Protein AF-A0A117LUX4-F1 (afdb_monomer)

Foldseek 3Di:
DDDDDDPVRLVVVLLVQLQPADAAKEWQAQADDDDPSRLVSNLVVLVNLHAYEYEYEQPDDYDPVSVVSQVVRPRYDYHYDHPRQWGKMHHPPDIDGDNDDDDPDPPVPPPPPPDDDDDDDDDDDDPVVVVVPVPDAQWWAQQAPLDIDHDDLLPSHDPVVCVVCVVVVDQADFGFAAGRPSHGDTAGSNGRHDPVVCVVPVD

Sequence (203 aa):
MADFLDASGVSAAFIELIKNAEEQISIITPYISLTPHNLKYLQSIDSKKVPIDIIYRSDTTPNPEDLAFLKQLQSAQIYKCDDLHAKCYMNEQFGVITATANQRAYEPKKTTRTISPKLKVPPKKGLLEKALDSVLGEVAYCIRCGETIDYNPEKPYCPKCFASWARFNNPDYKEKVCHKCGTKHTTTKTRPVCNDCYKTYYR

Nearest PDB structures (foldseek):
  8yr6-assembly1_A  TM=7.393E-01  e=5.465E-03  Escherichia coli str. K-12 substr. MG1655
  8yr5-assembly1_B  TM=7.956E-01  e=2.375E-02  Escherichia coli str. K-12 substr. MG1655
  8yr5-assembly1_L  TM=7.776E-01  e=2.532E-02  Escherichia coli str. K-12 substr. MG1655
  2o8r-assembly1_A  TM=6.191E-01  e=1.519E-02  Porphyromonas gingivalis
  3hsi-assembly1_A  TM=6.069E-01  e=7.501E-02  Haemophilus influenzae

Secondary structure (DSSP, 8-state):
------HHHHHHHHHHHHHT-SS-EEEE-SS----HHHHHHHHHHHTTT--EEEEEETT----HHHHHHHHH-TTEEEEEETT---EEEEESS-EEEE-SPP-------------------PPPP-TTHHHHTTTS--EEE-TTT--EEE--TT--S-HHHHHHHTTT--TT--EEE-TTT-SEEEE-SS--S-HHHHHHH--

Solvent-accessible surface area (backbone atoms only — not comparable to full-atom values): 12086 Å² total; per-residue (Å²): 136,91,81,91,64,54,79,70,46,51,52,53,49,50,53,51,43,55,72,70,44,76,71,33,37,42,41,36,27,38,65,72,63,78,38,77,67,54,52,55,47,51,54,60,37,34,75,71,61,31,40,32,42,36,38,28,19,57,93,52,84,58,52,67,67,61,51,53,51,51,68,66,37,89,32,45,45,84,44,72,35,79,92,45,77,61,35,36,39,36,32,83,89,53,72,49,78,51,89,71,78,75,60,71,69,85,66,79,77,74,79,76,81,73,88,74,82,90,83,83,85,87,80,83,91,56,84,66,53,73,61,46,66,77,74,49,77,70,68,13,12,10,20,76,79,44,50,80,41,75,68,39,70,93,56,39,48,46,75,73,56,38,63,60,46,63,77,70,64,59,50,79,48,78,32,48,11,13,20,63,81,44,47,82,32,82,15,23,60,84,43,29,51,38,70,68,60,42,58,73,74,75,105

Mean predicted aligned error: 17.8 Å

pLDDT: mean 78.46, std 18.84, range [29.45, 94.5]

Structure (mmCIF, N/CA/C/O backbone):
data_AF-A0A117LUX4-F1
#
_entry.id   AF-A0A117LUX4-F1
#
loop_
_atom_site.group_PDB
_atom_site.id
_atom_site.type_symbol
_atom_site.label_atom_id
_atom_site.label_alt_id
_atom_site.label_comp_id
_atom_site.label_asym_id
_atom_site.label_entity_id
_atom_site.label_seq_id
_atom_site.pdbx_PDB_ins_code
_atom_site.Cartn_x
_atom_site.Cartn_y
_atom_site.Cartn_z
_atom_site.occupancy
_atom_site.B_iso_or_equiv
_atom_site.auth_seq_id
_atom_site.auth_comp_id
_atom_site.auth_asym_id
_atom_site.auth_atom_id
_atom_site.pdbx_PDB_model_num
ATOM 1 N N . MET A 1 1 ? -19.352 17.457 0.081 1.00 79.06 1 MET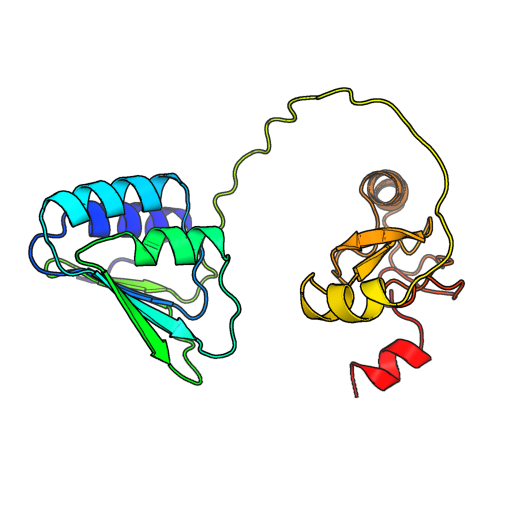 A N 1
ATOM 2 C CA . MET A 1 1 ? -18.711 18.078 -1.101 1.00 79.06 1 MET A CA 1
ATOM 3 C C . MET A 1 1 ? -17.466 17.262 -1.404 1.00 79.06 1 MET A C 1
ATOM 5 O O . MET A 1 1 ? -16.891 16.755 -0.452 1.00 79.06 1 MET A O 1
ATOM 9 N N . ALA A 1 2 ? -17.119 17.030 -2.669 1.00 84.25 2 ALA A N 1
ATOM 10 C CA . ALA A 1 2 ? -15.940 16.235 -3.015 1.00 84.25 2 ALA A CA 1
ATOM 11 C C . ALA A 1 2 ? -14.777 17.169 -3.358 1.00 84.25 2 ALA A C 1
ATOM 13 O O . ALA A 1 2 ? -14.934 18.030 -4.222 1.00 84.25 2 ALA A O 1
ATOM 14 N N . ASP A 1 3 ? -13.638 16.969 -2.698 1.00 88.25 3 ASP A N 1
ATOM 15 C CA . ASP A 1 3 ? -12.415 17.732 -2.934 1.00 88.25 3 ASP A CA 1
ATOM 16 C C . ASP A 1 3 ? -11.405 16.881 -3.707 1.00 88.25 3 ASP A C 1
ATOM 18 O O . ASP A 1 3 ? -11.237 15.686 -3.451 1.00 88.25 3 ASP A O 1
ATOM 22 N N . PHE A 1 4 ? -10.716 17.499 -4.665 1.00 90.19 4 PHE A N 1
ATOM 23 C CA . PHE A 1 4 ? -9.670 16.832 -5.432 1.00 90.19 4 PHE A CA 1
ATOM 24 C C . PHE A 1 4 ? -8.328 17.013 -4.734 1.00 90.19 4 PHE A C 1
ATOM 26 O O . PHE A 1 4 ? -7.861 18.134 -4.538 1.00 90.19 4 PHE A O 1
ATOM 33 N N . LEU A 1 5 ? -7.707 15.894 -4.373 1.00 86.12 5 LEU A N 1
ATOM 34 C CA . LEU A 1 5 ? -6.441 15.869 -3.652 1.00 86.12 5 LEU A CA 1
ATOM 35 C C . LEU A 1 5 ? -5.301 15.449 -4.580 1.00 86.12 5 LEU A C 1
ATOM 37 O O . LEU A 1 5 ? -5.450 14.551 -5.410 1.00 86.12 5 LEU A O 1
ATOM 41 N N . ASP A 1 6 ? -4.137 16.067 -4.397 1.00 85.81 6 ASP A N 1
ATOM 42 C CA . ASP A 1 6 ? -2.890 15.548 -4.949 1.00 85.81 6 ASP A CA 1
ATOM 43 C C . ASP A 1 6 ? -2.371 14.359 -4.117 1.00 85.81 6 ASP A C 1
ATOM 45 O O . ASP A 1 6 ? -2.962 13.952 -3.113 1.00 85.81 6 ASP A O 1
ATOM 49 N N . ALA A 1 7 ? -1.242 13.775 -4.526 1.00 80.19 7 ALA A N 1
ATOM 50 C CA . ALA A 1 7 ? -0.680 12.616 -3.838 1.00 80.19 7 ALA A CA 1
ATOM 51 C C . ALA A 1 7 ? -0.380 12.891 -2.353 1.00 80.19 7 ALA A C 1
ATOM 53 O O . ALA A 1 7 ? -0.638 12.023 -1.520 1.00 80.19 7 ALA A O 1
ATOM 54 N N . SER A 1 8 ? 0.150 14.071 -2.012 1.00 83.06 8 SER A N 1
ATOM 55 C CA . SER A 1 8 ? 0.392 14.489 -0.623 1.00 83.06 8 SER A CA 1
ATOM 56 C C . SER A 1 8 ? -0.911 14.633 0.157 1.00 83.06 8 SER A C 1
ATOM 58 O O . SER A 1 8 ? -1.002 14.139 1.282 1.00 83.06 8 SER A O 1
ATOM 60 N N . GLY A 1 9 ? -1.922 15.244 -0.459 1.00 86.88 9 GLY A N 1
ATOM 61 C CA . GLY A 1 9 ? -3.247 15.446 0.108 1.00 86.88 9 GLY A CA 1
ATOM 62 C C . GLY A 1 9 ? -3.942 14.128 0.428 1.00 86.88 9 GLY A C 1
ATOM 63 O O . GLY A 1 9 ? -4.459 13.981 1.528 1.00 86.88 9 GLY A O 1
ATOM 64 N N . VAL A 1 10 ? -3.870 13.132 -0.464 1.00 86.88 10 VAL A N 1
ATOM 65 C CA . VAL A 1 10 ? -4.428 11.782 -0.226 1.00 86.88 10 VAL A CA 1
ATOM 66 C C . VAL A 1 10 ? -3.868 11.162 1.053 1.00 86.88 10 VAL A C 1
ATOM 68 O O . VAL A 1 10 ? -4.581 10.500 1.799 1.00 86.88 10 VAL A O 1
ATOM 71 N N . SER A 1 11 ? -2.589 11.381 1.325 1.00 84.31 11 SER A N 1
ATOM 72 C CA . SER A 1 11 ? -1.910 10.761 2.457 1.00 84.31 11 SER A CA 1
ATOM 73 C C . SER A 1 11 ? -2.125 11.493 3.768 1.00 84.31 11 SER A C 1
ATOM 75 O O . SER A 1 11 ? -2.331 10.859 4.801 1.00 84.31 11 SER A O 1
ATOM 77 N N . ALA A 1 12 ? -2.176 12.825 3.714 1.00 87.00 12 ALA A N 1
ATOM 78 C CA . ALA A 1 12 ? -2.663 13.624 4.828 1.00 87.00 12 ALA A CA 1
ATOM 79 C C . ALA A 1 12 ? -4.108 13.230 5.174 1.00 87.00 12 ALA A C 1
ATOM 81 O O . ALA A 1 12 ? -4.396 12.928 6.328 1.00 87.00 12 ALA A O 1
ATOM 82 N N . ALA A 1 13 ? -4.984 13.129 4.170 1.00 89.50 13 ALA A N 1
ATOM 83 C CA . ALA A 1 13 ? -6.371 12.720 4.351 1.00 89.50 13 ALA A CA 1
ATOM 84 C C . ALA A 1 13 ? -6.491 11.293 4.904 1.00 89.50 13 ALA A C 1
ATOM 86 O O . ALA A 1 13 ? -7.311 11.058 5.782 1.00 89.50 13 ALA A O 1
ATOM 87 N N . PHE A 1 14 ? -5.651 10.352 4.461 1.00 90.31 14 PHE A N 1
ATOM 88 C CA . PHE A 1 14 ? -5.624 8.996 5.013 1.00 90.31 14 PHE A CA 1
ATOM 89 C C . PHE A 1 14 ? -5.210 8.969 6.491 1.00 90.31 14 PHE A C 1
ATOM 91 O O . PHE A 1 14 ? -5.815 8.259 7.291 1.00 90.31 14 PHE A O 1
ATOM 98 N N . ILE A 1 15 ? -4.208 9.761 6.880 1.00 90.25 15 ILE A N 1
ATOM 99 C CA . ILE A 1 15 ? -3.802 9.883 8.287 1.00 90.25 15 ILE A CA 1
ATOM 100 C C . ILE A 1 15 ? -4.936 10.479 9.127 1.00 90.25 15 ILE A C 1
ATOM 102 O O . ILE A 1 15 ? -5.226 9.971 10.210 1.00 90.25 15 ILE A O 1
ATOM 106 N N . GLU A 1 16 ? -5.572 11.543 8.642 1.00 90.00 16 GLU A N 1
ATOM 107 C CA . GLU A 1 16 ? -6.704 12.169 9.330 1.00 90.00 16 GLU A CA 1
ATOM 108 C C . GLU A 1 16 ? -7.903 11.222 9.436 1.00 90.00 16 GLU A C 1
ATOM 110 O O . GLU A 1 16 ? -8.555 11.176 10.475 1.00 90.00 16 GLU A O 1
ATOM 115 N N . LEU A 1 17 ? -8.141 10.399 8.417 1.00 92.81 17 LEU A N 1
ATOM 116 C CA . LEU A 1 17 ? -9.187 9.380 8.426 1.00 92.81 17 LEU A CA 1
ATOM 117 C C . LEU A 1 17 ? -8.962 8.364 9.545 1.00 92.81 17 LEU A C 1
ATOM 119 O O . LEU A 1 17 ? -9.886 8.060 10.292 1.00 92.81 17 LEU A O 1
ATOM 123 N N . ILE A 1 18 ? -7.725 7.885 9.712 1.00 90.94 18 ILE A N 1
ATOM 124 C CA . ILE A 1 18 ? -7.402 6.961 10.805 1.00 90.94 18 ILE A CA 1
ATOM 125 C C . ILE A 1 18 ? -7.598 7.652 12.157 1.00 90.94 18 ILE A C 1
ATOM 127 O O . ILE A 1 18 ? -8.227 7.087 13.042 1.00 90.94 18 ILE A O 1
ATOM 131 N N . LYS A 1 19 ? -7.071 8.869 12.342 1.00 90.00 19 LYS A N 1
ATOM 132 C CA . LYS A 1 19 ? -7.126 9.566 13.641 1.00 90.00 19 LYS A CA 1
ATOM 133 C C . LYS A 1 19 ? -8.549 9.850 14.121 1.00 90.00 19 LYS A C 1
ATOM 135 O O . LYS A 1 19 ? -8.797 9.747 15.325 1.00 90.00 19 LYS A O 1
ATOM 140 N N . ASN A 1 20 ? -9.422 10.243 13.197 1.00 90.12 20 ASN A N 1
ATOM 141 C CA . ASN A 1 20 ? -10.778 10.696 13.494 1.00 90.12 20 ASN A CA 1
ATOM 142 C C . ASN A 1 20 ? -11.815 9.568 13.469 1.00 90.12 20 ASN A C 1
ATOM 144 O O . ASN A 1 20 ? -12.984 9.849 13.677 1.00 90.12 20 ASN A O 1
ATOM 148 N N . ALA A 1 21 ? -11.407 8.320 13.217 1.00 92.81 21 ALA A N 1
ATOM 149 C CA . ALA A 1 21 ? -12.324 7.190 13.242 1.00 92.81 21 ALA A CA 1
ATOM 150 C C . ALA A 1 21 ? -12.795 6.872 14.669 1.00 92.81 21 ALA A C 1
ATOM 152 O O . ALA A 1 21 ? -11.978 6.678 15.584 1.00 92.81 21 ALA A O 1
ATOM 153 N N . GLU A 1 22 ? -14.110 6.777 14.829 1.00 91.06 22 GLU A N 1
ATOM 154 C CA . GLU A 1 22 ? -14.782 6.452 16.089 1.00 91.06 22 GLU A CA 1
ATOM 155 C C . GLU A 1 22 ? -15.629 5.176 15.999 1.00 91.06 22 GLU A C 1
ATOM 157 O O . GLU A 1 22 ? -15.786 4.495 17.013 1.00 91.06 22 GLU A O 1
ATOM 162 N N . GLU A 1 23 ? -16.120 4.811 14.809 1.00 92.12 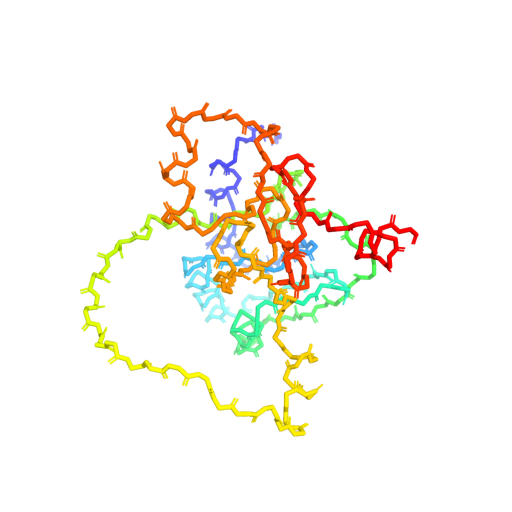23 GLU A N 1
ATOM 163 C CA . GLU A 1 23 ? -17.026 3.664 14.636 1.00 92.12 23 GLU A CA 1
ATOM 164 C C . GLU A 1 23 ? -16.413 2.526 13.826 1.00 92.12 23 GLU A C 1
ATOM 166 O O . GLU A 1 23 ? -16.568 1.367 14.204 1.00 92.12 23 GLU A O 1
ATOM 171 N N . GLN A 1 24 ? -15.721 2.832 12.725 1.00 93.12 24 GLN A N 1
ATOM 172 C CA . GLN A 1 24 ? -15.075 1.822 11.884 1.00 93.12 24 GLN A CA 1
ATOM 173 C C . GLN A 1 24 ? -14.032 2.435 10.950 1.00 93.12 24 GLN A C 1
ATOM 175 O O . GLN A 1 24 ? -14.130 3.591 10.541 1.00 93.12 24 GLN A O 1
ATOM 180 N N . ILE A 1 25 ? -13.060 1.625 10.541 1.00 94.50 25 ILE A N 1
ATOM 181 C CA . ILE A 1 25 ? -12.147 1.941 9.443 1.00 94.50 25 ILE A CA 1
ATOM 182 C C . ILE A 1 25 ? -12.230 0.823 8.411 1.00 94.50 25 ILE A C 1
ATOM 184 O O . ILE A 1 25 ? -11.998 -0.336 8.741 1.00 94.50 25 ILE A O 1
ATOM 188 N N . SER A 1 26 ? -12.454 1.169 7.145 1.00 92.81 26 SER A N 1
ATOM 189 C CA . SER A 1 26 ? -12.298 0.241 6.023 1.00 92.81 26 SER A CA 1
ATOM 190 C C . SER A 1 26 ? -11.155 0.690 5.114 1.00 92.81 26 SER A C 1
ATOM 192 O O . SER A 1 26 ? -11.140 1.806 4.588 1.00 92.81 26 SER A O 1
ATOM 194 N N . ILE A 1 27 ? -10.185 -0.199 4.917 1.00 92.81 27 ILE A N 1
ATOM 195 C CA . ILE A 1 27 ? -8.998 -0.008 4.084 1.00 92.81 27 ILE A CA 1
ATOM 196 C C . ILE A 1 27 ? -9.081 -1.002 2.930 1.00 92.81 27 ILE A C 1
ATOM 198 O O . ILE A 1 27 ? -8.821 -2.191 3.100 1.00 92.81 27 ILE A O 1
ATOM 202 N N . ILE A 1 28 ? -9.413 -0.515 1.740 1.00 92.50 28 ILE A N 1
ATOM 203 C CA . ILE A 1 28 ? -9.548 -1.329 0.532 1.00 92.50 28 ILE A CA 1
ATOM 204 C C . ILE A 1 28 ? -8.413 -0.944 -0.405 1.00 92.50 28 ILE A C 1
ATOM 206 O O . ILE A 1 28 ? -8.375 0.168 -0.933 1.00 92.50 28 ILE A O 1
ATOM 210 N N . THR A 1 29 ? -7.448 -1.838 -0.600 1.00 90.06 29 THR A N 1
ATOM 211 C CA . THR A 1 29 ? -6.313 -1.562 -1.487 1.00 90.06 29 THR A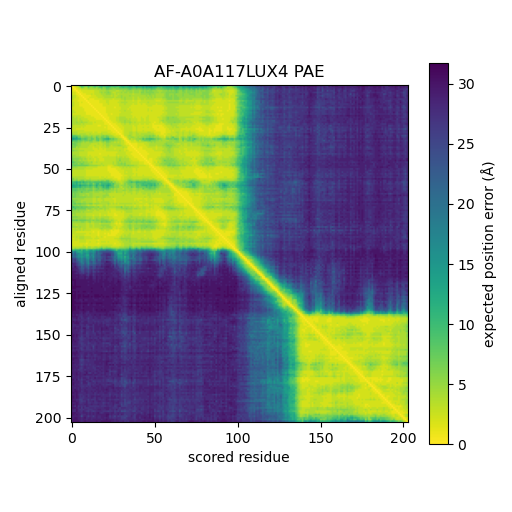 CA 1
ATOM 212 C C . THR A 1 29 ? -5.722 -2.848 -2.053 1.00 90.06 29 THR A C 1
ATOM 214 O O . THR A 1 29 ? -5.513 -3.794 -1.301 1.00 90.06 29 THR A O 1
ATOM 217 N N . PRO A 1 30 ? -5.379 -2.918 -3.355 1.00 87.25 30 PRO A N 1
ATOM 218 C CA . PRO A 1 30 ? -4.751 -4.094 -3.943 1.00 87.25 30 PRO A CA 1
ATOM 219 C C . PRO A 1 30 ? -3.476 -4.519 -3.219 1.00 87.25 30 PRO A C 1
ATOM 221 O O . PRO A 1 30 ? -3.180 -5.705 -3.166 1.00 87.25 30 PRO A O 1
ATOM 224 N N . TYR A 1 31 ? -2.728 -3.565 -2.661 1.00 84.31 31 TYR A N 1
ATOM 225 C CA . TYR A 1 31 ? -1.447 -3.816 -2.013 1.00 84.31 31 TYR A CA 1
ATOM 226 C C . TYR A 1 31 ? -1.475 -3.265 -0.595 1.00 84.31 31 TYR A C 1
ATOM 228 O O . TYR A 1 31 ? -1.903 -2.137 -0.379 1.00 84.31 31 TYR A O 1
ATOM 236 N N . ILE A 1 32 ? -0.938 -3.995 0.374 1.00 78.75 32 ILE A N 1
ATOM 237 C CA . ILE A 1 32 ? -0.717 -3.452 1.716 1.00 78.75 32 ILE A CA 1
ATOM 238 C C . ILE A 1 32 ? 0.656 -2.767 1.706 1.00 78.75 32 ILE A C 1
ATOM 240 O O . ILE A 1 32 ? 1.675 -3.419 1.505 1.00 78.75 32 ILE A O 1
ATOM 244 N N . SER A 1 33 ? 0.679 -1.440 1.845 1.00 71.31 33 SER A N 1
ATOM 245 C CA . SER A 1 33 ? 1.910 -0.648 1.995 1.00 71.31 33 SER A CA 1
ATOM 246 C C . SER A 1 33 ? 1.649 0.451 3.014 1.00 71.31 33 SER A C 1
ATOM 248 O O . SER A 1 33 ? 1.142 1.518 2.662 1.00 71.31 33 SER A O 1
ATOM 250 N N . LEU A 1 34 ? 1.960 0.174 4.277 1.00 77.44 34 LEU A N 1
ATOM 251 C CA . LEU A 1 34 ? 1.737 1.098 5.383 1.00 77.44 34 LEU A CA 1
ATOM 252 C C . LEU A 1 34 ? 3.065 1.722 5.810 1.00 77.44 34 LEU A C 1
ATOM 254 O O . LEU A 1 34 ? 4.090 1.057 5.888 1.00 77.44 34 LEU A O 1
ATOM 258 N N . THR A 1 35 ? 3.055 3.029 6.063 1.00 80.00 35 THR A N 1
ATOM 259 C CA . THR A 1 35 ? 4.226 3.722 6.609 1.00 80.00 35 THR A CA 1
ATOM 260 C C . THR A 1 35 ? 4.301 3.493 8.124 1.00 80.00 35 THR A C 1
ATOM 262 O O . THR A 1 35 ? 3.259 3.274 8.749 1.00 80.00 35 THR A O 1
ATOM 265 N N . PRO A 1 36 ? 5.478 3.635 8.764 1.00 80.19 36 PRO A N 1
ATOM 266 C CA . PRO A 1 36 ? 5.590 3.547 10.225 1.00 80.19 36 PRO A CA 1
ATOM 267 C C . PRO A 1 36 ? 4.646 4.503 10.973 1.00 80.19 36 PRO A C 1
ATOM 269 O O . PRO A 1 36 ? 4.158 4.191 12.058 1.00 80.19 36 PRO A O 1
ATOM 272 N N . HIS A 1 37 ? 4.344 5.660 10.373 1.00 80.25 37 HIS A N 1
ATOM 273 C CA . HIS A 1 37 ? 3.369 6.607 10.911 1.00 80.25 37 HIS A CA 1
ATOM 274 C C . HIS A 1 37 ? 1.947 6.036 10.895 1.00 80.25 37 HIS A C 1
ATOM 276 O O . HIS A 1 37 ? 1.254 6.118 11.908 1.00 80.25 37 HIS A O 1
ATOM 282 N N . ASN A 1 38 ? 1.530 5.417 9.786 1.00 84.56 38 ASN A N 1
ATOM 283 C CA . ASN A 1 38 ? 0.208 4.797 9.661 1.00 84.56 38 ASN A CA 1
ATOM 284 C C . ASN A 1 38 ? 0.035 3.680 10.696 1.00 84.56 38 ASN A C 1
ATOM 286 O O . ASN A 1 38 ? -0.989 3.625 11.369 1.00 84.56 38 ASN A O 1
ATOM 290 N N . LEU A 1 39 ? 1.063 2.841 10.866 1.00 85.19 39 LEU A N 1
ATOM 291 C CA . LEU A 1 39 ? 1.070 1.756 11.850 1.00 85.19 39 LEU A CA 1
ATOM 292 C C . LEU A 1 39 ? 0.838 2.293 13.271 1.00 85.19 39 LEU A C 1
ATOM 294 O O . LEU A 1 39 ? -0.041 1.810 13.983 1.00 85.19 39 LEU A O 1
ATOM 298 N N . LYS A 1 40 ? 1.548 3.357 13.663 1.00 87.81 40 LYS A N 1
ATOM 299 C CA . LYS A 1 40 ? 1.374 3.987 14.980 1.00 87.81 40 LYS A CA 1
ATOM 300 C C . LYS A 1 40 ? -0.047 4.523 15.201 1.00 87.81 40 LYS A C 1
ATOM 302 O O . LYS A 1 40 ? -0.580 4.403 16.303 1.00 87.81 40 LYS A O 1
ATOM 307 N N . TYR A 1 41 ? -0.665 5.117 14.179 1.00 89.62 41 TYR A N 1
ATOM 308 C CA . TYR A 1 41 ? -2.046 5.595 14.292 1.00 89.62 41 TYR A CA 1
ATOM 309 C C . TYR A 1 41 ? -3.047 4.440 14.379 1.00 89.62 41 TYR A C 1
ATOM 311 O O . TYR A 1 41 ? -3.936 4.489 15.223 1.00 89.62 41 TYR A O 1
ATOM 319 N N . LEU A 1 42 ? -2.856 3.371 13.602 1.00 88.88 42 LEU A N 1
ATOM 320 C CA . LEU A 1 42 ? -3.693 2.170 13.688 1.0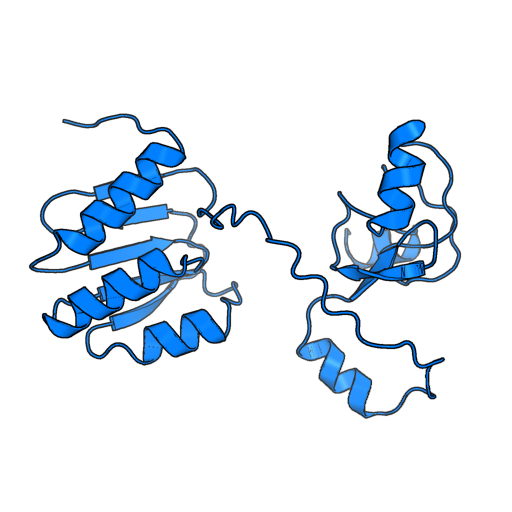0 88.88 42 LEU A CA 1
ATOM 321 C C . LEU A 1 42 ? -3.614 1.514 15.074 1.00 88.88 42 LEU A C 1
ATOM 323 O O . LEU A 1 42 ? -4.645 1.149 15.623 1.00 88.88 42 LEU A O 1
ATOM 327 N N . GLN A 1 43 ? -2.432 1.458 15.698 1.00 89.25 43 GLN A N 1
ATOM 328 C CA . GLN A 1 43 ? -2.276 1.021 17.097 1.00 89.25 43 GLN A CA 1
ATOM 329 C C . GLN A 1 43 ? -3.059 1.887 18.092 1.00 89.25 43 GLN A C 1
ATOM 331 O O . GLN A 1 43 ? -3.666 1.382 19.040 1.00 89.25 43 GLN A O 1
ATOM 336 N N . SER A 1 44 ? -3.045 3.207 17.890 1.00 88.31 44 SER A N 1
ATOM 337 C CA . SER A 1 44 ? -3.803 4.129 18.737 1.00 88.31 44 SER A CA 1
ATOM 338 C C . SER A 1 44 ? -5.311 3.917 18.610 1.00 88.31 44 SER A C 1
ATOM 340 O O . SER A 1 44 ? -6.024 4.128 19.588 1.00 88.31 44 SER A O 1
ATOM 342 N N . ILE A 1 45 ? -5.792 3.540 17.425 1.00 87.25 45 ILE A N 1
ATOM 343 C CA . ILE A 1 45 ? -7.208 3.262 17.166 1.00 87.25 45 ILE A CA 1
ATOM 344 C C . ILE A 1 45 ? -7.610 1.877 17.670 1.00 87.25 45 ILE A C 1
ATOM 346 O O . ILE A 1 45 ? -8.669 1.737 18.276 1.00 87.25 45 ILE A O 1
ATOM 350 N N . ASP A 1 46 ? -6.733 0.885 17.542 1.00 87.81 46 ASP A N 1
ATOM 351 C CA . ASP A 1 46 ? -6.948 -0.447 18.112 1.00 87.81 46 ASP A CA 1
ATOM 352 C C . ASP A 1 46 ? -7.145 -0.388 19.636 1.00 87.81 46 ASP A C 1
ATOM 354 O O . ASP A 1 46 ? -8.019 -1.051 20.188 1.00 87.81 46 ASP A O 1
ATOM 358 N N . SER A 1 47 ? -6.428 0.515 20.318 1.00 87.56 47 SER A N 1
ATOM 359 C CA . SER A 1 47 ? -6.619 0.779 21.755 1.00 87.56 47 SER A CA 1
ATOM 360 C C . SER A 1 47 ? -8.021 1.308 22.097 1.00 87.56 47 SER A C 1
ATOM 362 O O . SER A 1 47 ? -8.500 1.109 23.214 1.00 87.56 47 SER A O 1
ATOM 364 N N . LYS A 1 48 ? -8.691 1.973 21.145 1.00 88.00 48 LYS A N 1
ATOM 365 C CA . LYS A 1 48 ? -10.082 2.439 21.273 1.00 88.00 48 LYS A CA 1
ATOM 366 C C . LYS A 1 48 ? -11.107 1.351 20.920 1.00 88.00 48 LYS A C 1
ATOM 368 O O . LYS A 1 48 ? -12.297 1.595 21.079 1.00 88.00 48 LYS A O 1
ATOM 373 N N . LYS A 1 49 ? -10.660 0.164 20.485 1.00 89.31 49 LYS A N 1
ATOM 374 C CA . LYS A 1 49 ? -11.493 -0.964 20.029 1.00 89.31 49 LYS A CA 1
ATOM 375 C C . LYS A 1 49 ? -12.371 -0.654 18.817 1.00 89.31 49 LYS A C 1
ATOM 377 O O . LYS A 1 49 ? -13.434 -1.250 18.656 1.00 89.31 49 LYS A O 1
ATOM 382 N N . VAL A 1 50 ? -1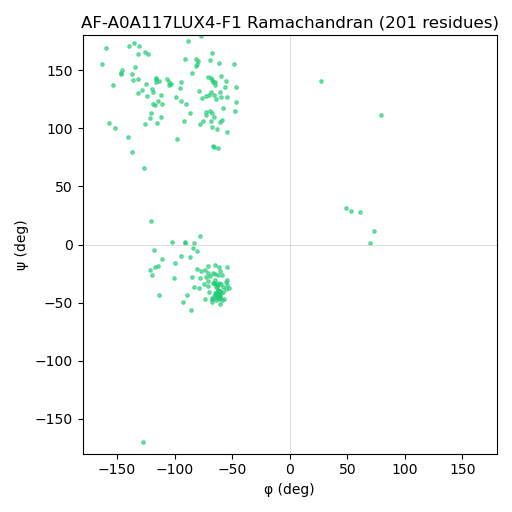1.940 0.284 17.979 1.00 90.62 50 VAL A N 1
ATOM 383 C CA . VAL A 1 50 ? -12.632 0.583 16.723 1.00 90.62 50 VAL A CA 1
ATOM 384 C C . VAL A 1 50 ? -12.303 -0.531 15.720 1.00 90.62 50 VAL A C 1
ATOM 386 O O . VAL A 1 50 ? -11.118 -0.806 15.513 1.00 90.62 50 VAL A O 1
ATOM 389 N N . PRO A 1 51 ? -13.305 -1.184 15.107 1.00 90.38 51 PRO A N 1
ATOM 390 C CA . PRO A 1 51 ? -13.110 -2.176 14.055 1.00 90.38 51 PRO A CA 1
ATOM 391 C C . PRO A 1 51 ? -12.305 -1.642 12.864 1.00 90.38 51 PRO A C 1
ATOM 393 O O . PRO A 1 51 ? -12.556 -0.540 12.372 1.00 90.38 51 PRO A O 1
ATOM 396 N N . ILE A 1 52 ? -11.349 -2.439 12.384 1.00 92.69 52 ILE A N 1
ATOM 397 C CA . ILE A 1 52 ? -10.491 -2.111 11.240 1.00 92.69 52 ILE A CA 1
ATOM 398 C C . ILE A 1 52 ? -10.589 -3.239 10.211 1.00 92.69 52 ILE A C 1
ATOM 400 O O . ILE A 1 52 ? -9.957 -4.282 10.364 1.00 92.69 52 ILE A O 1
ATOM 404 N N . ASP A 1 53 ? -11.320 -3.017 9.128 1.00 92.31 53 ASP A N 1
ATOM 405 C CA . ASP A 1 53 ? -11.437 -3.970 8.029 1.00 92.31 53 ASP A CA 1
ATOM 406 C C . ASP A 1 53 ? -10.419 -3.656 6.935 1.00 92.31 53 ASP A C 1
ATOM 408 O O . ASP A 1 53 ? -10.385 -2.557 6.379 1.00 92.31 53 ASP A O 1
ATOM 412 N N . ILE A 1 54 ? -9.581 -4.632 6.597 1.00 91.62 54 ILE A N 1
ATOM 413 C CA . ILE A 1 54 ? -8.523 -4.487 5.596 1.00 91.62 54 ILE A CA 1
ATOM 414 C C . ILE A 1 54 ? -8.760 -5.494 4.484 1.00 91.62 54 ILE A C 1
ATOM 416 O O . ILE A 1 54 ? -8.620 -6.696 4.691 1.00 91.62 54 ILE A O 1
ATOM 420 N N . ILE A 1 55 ? -9.074 -5.005 3.288 1.00 91.94 55 ILE A N 1
ATOM 421 C CA . ILE A 1 55 ? -9.346 -5.823 2.107 1.00 91.94 55 ILE A CA 1
ATOM 422 C C . ILE A 1 55 ? -8.202 -5.624 1.111 1.00 91.94 55 ILE A C 1
ATOM 424 O O . ILE A 1 55 ? -7.943 -4.499 0.674 1.00 91.94 55 ILE A O 1
ATOM 428 N N . TYR A 1 56 ? -7.523 -6.716 0.748 1.00 90.31 56 TYR A N 1
ATOM 429 C CA . TYR A 1 56 ? -6.412 -6.696 -0.208 1.00 90.31 56 TYR A CA 1
ATOM 430 C C . TYR A 1 56 ? -6.516 -7.766 -1.290 1.00 90.31 56 TYR A C 1
ATOM 432 O O . TYR A 1 56 ? -7.282 -8.725 -1.172 1.00 90.31 56 TYR A O 1
ATOM 440 N N . ARG A 1 57 ? -5.739 -7.588 -2.366 1.00 87.19 57 ARG A N 1
ATOM 441 C CA . ARG A 1 57 ? -5.773 -8.481 -3.526 1.00 87.19 57 ARG A CA 1
ATOM 442 C C . ARG A 1 57 ? -5.110 -9.819 -3.197 1.00 87.19 57 ARG A C 1
ATOM 444 O O . ARG A 1 57 ? -3.980 -9.855 -2.707 1.00 87.19 57 ARG A O 1
ATOM 451 N N . SER A 1 58 ? -5.811 -10.913 -3.465 1.00 82.06 58 SER A N 1
ATOM 452 C CA . SER A 1 58 ? -5.433 -12.276 -3.066 1.00 82.06 58 SER A CA 1
ATOM 453 C C . SER A 1 58 ? -4.103 -12.777 -3.642 1.00 82.06 58 SER A C 1
ATOM 455 O O . SER A 1 58 ? -3.387 -13.514 -2.963 1.00 82.06 58 SER A O 1
ATOM 457 N N . ASP A 1 59 ? -3.762 -12.360 -4.860 1.00 80.06 59 ASP A N 1
ATOM 458 C CA . ASP A 1 59 ? -2.546 -12.742 -5.590 1.00 80.06 59 ASP A CA 1
ATOM 459 C C . ASP A 1 59 ? -1.308 -11.902 -5.207 1.00 80.06 59 ASP A C 1
ATOM 461 O O . ASP A 1 59 ? -0.229 -12.067 -5.781 1.00 80.06 59 ASP A O 1
ATOM 465 N N . THR A 1 60 ? -1.456 -10.972 -4.259 1.00 77.44 60 THR A N 1
ATOM 466 C CA . THR A 1 60 ? -0.351 -10.147 -3.777 1.00 77.44 60 THR A CA 1
ATOM 467 C C . THR A 1 60 ? 0.268 -10.759 -2.534 1.00 77.44 60 THR A C 1
ATOM 469 O O . THR A 1 60 ? -0.425 -11.253 -1.644 1.00 77.44 60 THR A O 1
ATOM 472 N N . THR A 1 61 ? 1.597 -10.691 -2.463 1.00 78.12 61 THR A N 1
ATOM 473 C CA . THR A 1 61 ? 2.361 -11.057 -1.270 1.00 78.12 61 THR A CA 1
ATOM 474 C C . THR A 1 61 ? 2.683 -9.779 -0.496 1.00 78.12 61 THR A C 1
ATOM 476 O O . THR A 1 61 ? 3.686 -9.123 -0.795 1.00 78.12 61 THR A O 1
ATOM 479 N N . PRO A 1 62 ? 1.830 -9.352 0.452 1.00 77.56 62 PRO A N 1
ATOM 480 C CA . PRO A 1 62 ? 2.148 -8.227 1.324 1.00 77.56 62 PRO A CA 1
ATOM 481 C C . PRO A 1 62 ? 3.392 -8.524 2.169 1.00 77.56 62 PRO A C 1
ATOM 483 O O . PRO A 1 62 ? 3.740 -9.683 2.411 1.00 77.56 62 PRO A O 1
ATOM 486 N N . ASN A 1 63 ? 4.061 -7.463 2.623 1.00 81.19 63 ASN A N 1
ATOM 487 C CA . ASN A 1 63 ? 5.235 -7.577 3.482 1.00 81.19 63 ASN A CA 1
ATOM 488 C C . ASN A 1 63 ? 4.893 -8.422 4.731 1.00 81.19 63 ASN A C 1
ATOM 490 O O . ASN A 1 63 ? 3.912 -8.106 5.415 1.00 81.19 63 ASN A O 1
ATOM 494 N N . PRO A 1 64 ? 5.669 -9.478 5.047 1.00 80.12 64 PRO A N 1
ATOM 495 C CA . PRO A 1 64 ? 5.439 -10.300 6.231 1.00 80.12 64 PRO A CA 1
ATOM 496 C C . PRO A 1 64 ? 5.385 -9.499 7.534 1.00 80.12 64 PRO A C 1
ATOM 498 O O . PRO A 1 64 ? 4.599 -9.845 8.413 1.00 80.12 64 PRO A O 1
ATOM 501 N N . GLU A 1 65 ? 6.176 -8.429 7.651 1.00 82.50 65 GLU A N 1
ATOM 502 C CA . GLU A 1 65 ? 6.189 -7.561 8.835 1.00 82.50 65 GLU A CA 1
ATOM 503 C C . GLU A 1 65 ? 4.873 -6.788 8.984 1.00 82.50 65 GLU A C 1
ATOM 505 O O . GLU A 1 65 ? 4.268 -6.803 10.055 1.00 82.50 65 GLU A O 1
ATOM 510 N N . ASP A 1 66 ? 4.381 -6.193 7.893 1.00 82.44 66 ASP A N 1
ATOM 511 C CA . ASP A 1 66 ? 3.113 -5.456 7.883 1.00 82.44 66 ASP A CA 1
ATOM 512 C C . ASP A 1 66 ? 1.936 -6.396 8.169 1.00 82.44 66 ASP A C 1
ATOM 514 O O . ASP A 1 66 ? 1.052 -6.074 8.959 1.00 82.44 66 ASP A O 1
ATOM 518 N N . LEU A 1 67 ? 1.934 -7.596 7.579 1.00 82.69 67 LEU A N 1
ATOM 519 C CA . LEU A 1 67 ? 0.919 -8.605 7.886 1.00 82.69 67 LEU A CA 1
ATOM 520 C C . LEU A 1 67 ? 0.972 -9.063 9.341 1.00 82.69 67 LEU A C 1
ATOM 522 O O . LEU A 1 67 ? -0.080 -9.242 9.953 1.00 82.69 67 LEU A O 1
ATOM 526 N N . ALA A 1 68 ? 2.168 -9.317 9.875 1.00 85.75 68 ALA A N 1
ATOM 527 C CA . ALA A 1 68 ? 2.330 -9.738 11.260 1.00 85.75 68 ALA A CA 1
ATOM 528 C C . ALA A 1 68 ? 1.802 -8.658 12.207 1.00 85.75 68 ALA A C 1
ATOM 530 O O . ALA A 1 68 ? 1.059 -8.978 13.130 1.00 85.75 68 ALA A O 1
ATOM 531 N N . PHE A 1 69 ? 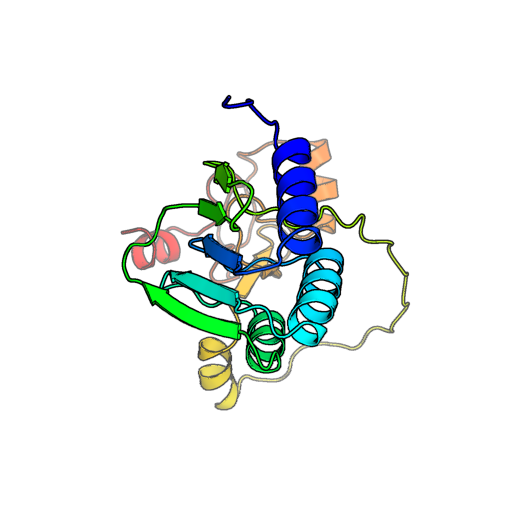2.110 -7.394 11.925 1.00 87.44 69 PHE A N 1
ATOM 532 C CA . PHE A 1 69 ? 1.595 -6.253 12.667 1.00 87.44 69 PHE A CA 1
ATOM 533 C C . PHE A 1 69 ? 0.068 -6.160 12.604 1.00 87.44 69 PHE A C 1
ATOM 535 O O . PHE A 1 69 ? -0.589 -6.063 13.635 1.00 87.44 69 PHE A O 1
ATOM 542 N N . LEU A 1 70 ? -0.520 -6.218 11.407 1.00 86.06 70 LEU A N 1
ATOM 543 C CA . LEU A 1 70 ? -1.970 -6.090 11.249 1.00 86.06 70 LEU A CA 1
ATOM 544 C C . LEU A 1 70 ? -2.721 -7.233 11.940 1.00 86.06 70 LEU A C 1
ATOM 546 O O . LEU A 1 70 ? -3.786 -7.010 12.500 1.00 86.06 70 LEU A O 1
ATOM 550 N N . LYS A 1 71 ? -2.141 -8.438 11.959 1.00 86.56 71 LYS A N 1
ATOM 551 C CA . LYS A 1 71 ? -2.677 -9.588 12.704 1.00 86.56 71 LYS A CA 1
ATOM 552 C C . LYS A 1 71 ? -2.540 -9.462 14.225 1.00 86.56 71 LYS A C 1
ATOM 554 O O . LYS A 1 71 ? -3.197 -10.216 14.934 1.00 86.56 71 LYS A O 1
ATOM 559 N N . GLN A 1 72 ? -1.664 -8.591 14.728 1.00 89.44 72 GLN A N 1
ATOM 560 C CA . GLN A 1 72 ? -1.517 -8.344 16.168 1.00 89.44 72 GLN A CA 1
ATOM 561 C C . GLN A 1 72 ? -2.584 -7.390 16.714 1.00 89.44 72 GLN A C 1
ATOM 563 O O . GLN A 1 72 ? -2.821 -7.397 17.921 1.00 89.44 72 GLN A O 1
ATOM 568 N N . LEU A 1 73 ? -3.207 -6.578 15.857 1.00 87.06 73 LEU A N 1
ATOM 569 C CA . LEU A 1 73 ? -4.276 -5.667 16.257 1.00 87.06 73 LEU A CA 1
ATOM 570 C C . LEU A 1 73 ? -5.517 -6.476 16.653 1.00 87.06 73 LEU A C 1
ATOM 572 O O . LEU A 1 73 ? -5.944 -7.369 15.922 1.00 87.06 73 LEU A O 1
ATOM 576 N N . GLN A 1 74 ? -6.098 -6.165 17.810 1.00 87.00 74 GLN A N 1
ATOM 577 C CA . GLN A 1 74 ? -7.235 -6.919 18.355 1.00 87.00 74 GLN A CA 1
ATOM 578 C C . GLN A 1 74 ? -8.537 -6.655 17.592 1.00 87.00 74 GLN A C 1
ATOM 580 O O . GLN A 1 74 ? -9.416 -7.514 17.541 1.00 87.00 74 GLN A O 1
ATOM 585 N N . SER A 1 75 ? -8.646 -5.468 17.006 1.00 87.62 75 SER A N 1
ATOM 586 C CA . SER A 1 75 ? -9.843 -4.957 16.338 1.00 87.62 75 SER A CA 1
ATOM 587 C C . SER A 1 75 ? -9.734 -5.040 14.815 1.00 87.62 75 SER A C 1
ATOM 589 O O . SER A 1 75 ? -10.643 -4.592 14.120 1.00 87.62 75 SER A O 1
ATOM 591 N N . ALA A 1 76 ? -8.636 -5.592 14.281 1.00 90.75 76 ALA A N 1
ATOM 592 C CA . ALA A 1 76 ? -8.412 -5.675 12.844 1.00 90.75 76 ALA A CA 1
ATOM 593 C C . ALA A 1 76 ? -8.852 -7.014 12.250 1.00 90.75 76 ALA A C 1
ATOM 595 O O . ALA A 1 76 ? -8.504 -8.089 12.743 1.00 90.75 76 ALA A O 1
ATOM 596 N N . GLN A 1 77 ? -9.557 -6.942 11.126 1.00 88.00 77 GLN A N 1
ATOM 597 C CA . GLN A 1 77 ? -9.940 -8.086 10.313 1.00 88.00 77 GLN A CA 1
ATOM 598 C C . GLN A 1 77 ? -9.354 -7.935 8.915 1.00 88.00 77 GLN A C 1
ATOM 600 O O . GLN A 1 77 ? -9.385 -6.872 8.299 1.00 88.00 77 GLN A O 1
ATOM 605 N N . ILE A 1 78 ? -8.762 -9.019 8.423 1.00 90.06 78 ILE A N 1
ATOM 606 C CA . ILE A 1 78 ? -8.003 -9.021 7.179 1.00 90.06 78 ILE A CA 1
ATOM 607 C C . ILE A 1 78 ? -8.690 -9.955 6.187 1.00 90.06 78 ILE A C 1
ATOM 609 O O . ILE A 1 78 ? -8.777 -11.163 6.410 1.00 90.06 78 ILE A O 1
ATOM 613 N N . TYR A 1 79 ? -9.101 -9.396 5.058 1.00 90.50 79 TYR A N 1
ATOM 614 C CA . TYR A 1 79 ? -9.831 -10.062 3.992 1.00 90.50 79 TYR A CA 1
ATOM 615 C C . TYR A 1 79 ? -9.014 -10.089 2.707 1.00 90.50 79 TYR A C 1
ATOM 617 O O . TYR A 1 79 ? -8.340 -9.124 2.345 1.00 90.50 79 TYR A O 1
ATOM 625 N N . LYS A 1 80 ? -9.118 -11.202 1.985 1.00 89.69 80 LYS A N 1
ATOM 626 C CA . LYS A 1 80 ? -8.583 -11.343 0.632 1.00 89.69 80 LYS A CA 1
ATOM 627 C C . LYS A 1 80 ? -9.721 -11.237 -0.372 1.00 89.69 80 LYS A C 1
ATOM 629 O O . LYS A 1 80 ? -10.775 -11.828 -0.158 1.00 89.69 80 LYS A O 1
ATOM 634 N N . CYS A 1 81 ? -9.486 -10.525 -1.464 1.00 86.50 81 CYS A N 1
ATOM 635 C CA . CYS A 1 81 ? -10.422 -10.383 -2.570 1.00 86.50 81 CYS A CA 1
ATOM 636 C C . CYS A 1 81 ? -9.687 -10.637 -3.891 1.00 86.50 81 CYS A C 1
ATOM 638 O O . CYS A 1 81 ? -8.604 -10.089 -4.118 1.00 86.50 81 CYS A O 1
ATOM 640 N N . ASP A 1 82 ? -10.255 -11.490 -4.738 1.00 88.50 82 ASP A N 1
ATOM 641 C CA . ASP A 1 82 ? -9.749 -11.723 -6.090 1.00 88.50 82 ASP A CA 1
ATOM 642 C C . ASP A 1 82 ? -10.033 -10.497 -6.968 1.00 88.50 82 ASP A C 1
ATOM 644 O O . ASP A 1 82 ? -11.043 -9.818 -6.789 1.00 88.50 82 ASP A O 1
ATOM 648 N N . ASP A 1 83 ? -9.115 -10.176 -7.884 1.00 85.88 83 ASP A N 1
ATOM 649 C CA . ASP A 1 83 ? -9.247 -9.060 -8.834 1.00 85.88 83 ASP A CA 1
ATOM 650 C C . ASP A 1 83 ? -9.552 -7.685 -8.200 1.00 85.88 83 ASP A C 1
ATOM 652 O O . ASP A 1 83 ? -10.133 -6.789 -8.818 1.00 85.88 83 ASP A O 1
ATOM 656 N N . LEU A 1 84 ? -9.110 -7.461 -6.958 1.00 85.50 84 LEU A N 1
ATOM 657 C CA . LEU A 1 84 ? -9.229 -6.152 -6.324 1.00 85.50 84 LEU A CA 1
ATOM 658 C C . LEU A 1 84 ? -8.294 -5.135 -6.994 1.00 85.50 84 LEU A C 1
ATOM 660 O O . LEU A 1 84 ? -7.077 -5.228 -6.872 1.00 85.50 84 LEU A O 1
ATOM 664 N N . HIS A 1 85 ? -8.856 -4.111 -7.635 1.00 86.06 85 HIS A N 1
ATOM 665 C CA . HIS A 1 85 ? -8.095 -2.993 -8.220 1.00 86.06 85 HIS A CA 1
ATOM 666 C C . HIS A 1 85 ? -8.354 -1.639 -7.541 1.00 86.06 85 HIS A C 1
ATOM 668 O O . HIS A 1 85 ? -7.543 -0.709 -7.672 1.00 86.06 85 HIS A O 1
ATOM 674 N N . ALA A 1 86 ? -9.465 -1.532 -6.809 1.00 86.12 86 ALA A N 1
ATOM 675 C CA . ALA A 1 86 ? -9.895 -0.312 -6.142 1.00 86.12 86 ALA A CA 1
ATOM 676 C C . ALA A 1 86 ? -8.950 0.072 -4.997 1.00 86.12 86 ALA A C 1
ATOM 678 O O . ALA A 1 86 ? -8.457 -0.786 -4.266 1.00 86.12 86 ALA A O 1
ATOM 679 N N . LYS A 1 87 ? -8.711 1.378 -4.845 1.00 87.12 87 LYS A N 1
ATOM 680 C CA . LYS A 1 87 ? -8.042 1.957 -3.677 1.00 87.12 87 LYS A CA 1
ATOM 681 C C . LYS A 1 87 ? -8.983 2.966 -3.051 1.00 87.12 87 LYS A C 1
ATOM 683 O O . LYS A 1 87 ? -9.223 4.035 -3.618 1.00 87.12 87 LYS A O 1
ATOM 688 N N . CYS A 1 88 ? -9.516 2.614 -1.899 1.00 90.69 88 CYS A N 1
ATOM 689 C CA . CYS A 1 88 ? -10.315 3.520 -1.107 1.00 90.69 88 CYS A CA 1
ATOM 690 C C . CYS A 1 88 ? -10.117 3.259 0.381 1.00 90.69 88 CYS A C 1
ATOM 692 O O . CYS A 1 88 ? -9.867 2.141 0.828 1.00 90.69 88 CYS A O 1
ATOM 694 N N . TYR A 1 89 ? -10.211 4.337 1.137 1.00 92.50 89 TYR A N 1
ATOM 695 C CA . TYR A 1 89 ? -10.106 4.348 2.584 1.00 92.50 89 TYR A CA 1
ATOM 696 C C . TYR A 1 89 ? -11.326 5.093 3.097 1.00 92.50 89 TYR A C 1
ATOM 698 O O . TYR A 1 89 ? -11.650 6.147 2.553 1.00 92.50 89 TYR A O 1
ATOM 706 N N . MET A 1 90 ? -12.021 4.567 4.095 1.00 93.62 90 MET A N 1
ATOM 707 C CA . MET A 1 90 ? -13.231 5.202 4.624 1.00 93.62 90 MET A CA 1
ATOM 708 C C . MET A 1 90 ? -13.373 4.962 6.120 1.00 93.62 90 MET A C 1
ATOM 710 O O . MET A 1 90 ? -12.965 3.917 6.625 1.00 93.62 90 MET A O 1
ATOM 714 N N . ASN A 1 91 ? -13.942 5.947 6.799 1.00 93.69 91 ASN A N 1
ATOM 715 C CA . ASN A 1 91 ? -14.510 5.825 8.135 1.00 93.69 91 ASN A CA 1
ATOM 716 C C . ASN A 1 91 ? -15.955 6.364 8.105 1.00 93.69 91 ASN A C 1
ATOM 718 O O . ASN A 1 91 ? -16.500 6.630 7.029 1.00 93.69 91 ASN A O 1
ATOM 722 N N . GLU A 1 92 ? -16.582 6.530 9.266 1.00 93.56 92 GLU A N 1
ATOM 723 C CA . GLU A 1 92 ? -17.944 7.066 9.380 1.00 93.56 92 GLU A CA 1
ATOM 724 C C . GLU A 1 92 ? -18.085 8.543 8.967 1.00 93.56 92 GLU A C 1
ATOM 726 O O . GLU A 1 92 ? -19.168 8.973 8.570 1.00 93.56 92 GLU A O 1
ATOM 731 N N . GLN A 1 93 ? -17.005 9.326 9.034 1.00 90.50 93 GLN A N 1
ATOM 732 C CA . GLN A 1 93 ? -17.037 10.765 8.766 1.00 90.50 93 GLN A CA 1
ATOM 733 C C . GLN A 1 93 ? -16.793 11.095 7.290 1.00 90.50 93 GLN A C 1
ATOM 735 O O . GLN A 1 93 ? -17.463 11.966 6.727 1.00 90.50 93 GLN A O 1
ATOM 740 N N . PHE A 1 94 ? -15.814 10.445 6.658 1.00 91.94 94 PHE A N 1
ATOM 741 C CA . PHE A 1 94 ? -15.453 10.694 5.265 1.00 91.94 94 PHE A CA 1
ATOM 742 C C . PHE A 1 94 ? -14.673 9.533 4.631 1.00 91.94 94 PHE A C 1
ATOM 744 O O . PHE A 1 94 ? -14.207 8.601 5.286 1.00 91.94 94 PHE A O 1
ATOM 751 N N . GLY A 1 95 ? -14.512 9.605 3.308 1.00 92.38 95 GLY A N 1
ATOM 752 C CA . GLY A 1 95 ? -13.754 8.632 2.532 1.00 92.38 95 GLY A CA 1
ATOM 753 C C . GLY A 1 95 ? -12.807 9.281 1.532 1.00 92.38 95 GLY A C 1
ATOM 754 O O . GLY A 1 95 ? -13.040 10.384 1.038 1.00 92.38 95 GLY A O 1
ATOM 755 N N . VAL A 1 96 ? -11.737 8.561 1.217 1.00 91.56 96 VAL A N 1
ATOM 756 C CA . VAL A 1 96 ? -10.724 8.912 0.225 1.00 91.56 96 VAL A CA 1
ATOM 757 C C . VAL A 1 96 ? -10.727 7.831 -0.846 1.00 91.56 96 VAL A C 1
ATOM 759 O O . VAL A 1 96 ? -10.477 6.663 -0.556 1.00 91.56 96 VAL A O 1
ATOM 762 N N . ILE A 1 97 ? -10.984 8.216 -2.094 1.00 90.81 97 ILE A N 1
ATOM 763 C CA . ILE A 1 97 ? -10.912 7.332 -3.263 1.00 90.81 97 ILE A CA 1
ATOM 764 C C . ILE A 1 97 ? -9.729 7.792 -4.104 1.00 90.81 97 ILE A C 1
ATOM 766 O O . ILE A 1 97 ? -9.612 8.977 -4.412 1.00 90.81 97 ILE A O 1
ATOM 770 N N . THR A 1 98 ? -8.841 6.871 -4.473 1.00 83.31 98 THR A N 1
ATOM 771 C CA . THR A 1 98 ? -7.633 7.221 -5.226 1.00 83.31 98 THR A CA 1
ATOM 772 C C . THR A 1 98 ? -7.338 6.241 -6.357 1.00 83.31 98 THR A C 1
ATOM 774 O O . THR A 1 98 ? -7.591 5.044 -6.264 1.00 83.31 98 THR A O 1
ATOM 777 N N . ALA A 1 99 ? -6.778 6.758 -7.452 1.00 73.88 99 ALA A N 1
ATOM 778 C CA . ALA A 1 99 ? -6.260 5.960 -8.562 1.00 73.88 99 ALA A CA 1
ATOM 779 C C . ALA A 1 99 ? -4.727 5.795 -8.507 1.00 73.88 99 ALA A C 1
ATOM 781 O O . ALA A 1 99 ? -4.177 4.922 -9.182 1.00 73.88 99 ALA A O 1
ATOM 782 N N . THR A 1 100 ? -4.024 6.608 -7.710 1.00 60.84 100 THR A N 1
ATOM 783 C CA . THR A 1 100 ? -2.556 6.611 -7.620 1.00 60.84 100 THR A CA 1
ATOM 784 C C . THR A 1 100 ? -2.022 5.487 -6.725 1.00 60.84 100 THR A C 1
ATOM 786 O O . THR A 1 100 ? -2.723 4.940 -5.875 1.00 60.84 100 THR A O 1
ATOM 789 N N . ALA A 1 101 ? -0.772 5.077 -6.965 1.00 54.84 101 ALA A N 1
ATOM 790 C CA . ALA A 1 101 ? -0.107 4.025 -6.197 1.00 54.84 101 ALA A CA 1
ATOM 791 C C . ALA A 1 101 ? -0.021 4.388 -4.703 1.00 54.84 101 ALA A C 1
ATOM 793 O O . ALA A 1 101 ? 0.178 5.554 -4.365 1.00 54.84 101 ALA A O 1
ATOM 794 N N . ASN A 1 102 ? -0.131 3.380 -3.824 1.00 52.88 102 ASN A N 1
ATOM 795 C CA . ASN A 1 102 ? 0.090 3.534 -2.386 1.00 52.88 102 ASN A CA 1
ATOM 796 C C . ASN A 1 102 ? 1.370 4.328 -2.133 1.00 52.88 102 ASN A C 1
ATOM 798 O O . ASN A 1 102 ? 2.417 4.038 -2.723 1.00 52.88 102 ASN A O 1
ATOM 802 N N . GLN A 1 103 ? 1.307 5.283 -1.211 1.00 42.69 103 GLN A N 1
ATOM 803 C CA . GLN A 1 103 ? 2.510 5.924 -0.724 1.00 42.69 103 GLN A CA 1
ATOM 804 C C . GLN A 1 103 ? 3.396 4.887 -0.029 1.00 42.69 103 GLN A C 1
ATOM 806 O O . GLN A 1 103 ? 3.237 4.590 1.153 1.00 42.69 103 GLN A O 1
ATOM 811 N N . ARG A 1 104 ? 4.409 4.382 -0.737 1.00 37.69 104 ARG A N 1
ATOM 812 C CA . ARG A 1 104 ? 5.698 4.203 -0.074 1.00 37.69 104 ARG A CA 1
ATOM 813 C C . ARG A 1 104 ? 6.067 5.593 0.415 1.00 37.69 104 ARG A C 1
ATOM 815 O O . ARG A 1 104 ? 6.203 6.497 -0.411 1.00 37.69 104 ARG A O 1
ATOM 822 N N . ALA A 1 105 ? 6.181 5.773 1.730 1.00 33.44 105 ALA A N 1
ATOM 823 C CA . ALA A 1 105 ? 6.856 6.947 2.251 1.00 33.44 105 ALA A CA 1
ATOM 824 C C . ALA A 1 105 ? 8.157 7.082 1.460 1.00 33.44 105 ALA A C 1
ATOM 826 O O . ALA A 1 105 ? 8.963 6.148 1.400 1.00 33.44 105 ALA A O 1
ATOM 827 N N . TYR A 1 106 ? 8.348 8.223 0.808 1.00 39.31 106 TYR A N 1
ATOM 828 C CA . TYR A 1 106 ? 9.693 8.642 0.486 1.00 39.31 106 TYR A CA 1
ATOM 829 C C . TYR A 1 106 ? 10.363 8.921 1.832 1.00 39.31 106 TYR A C 1
ATOM 831 O O . TYR A 1 106 ? 10.349 10.036 2.342 1.00 39.31 106 TYR A O 1
ATOM 839 N N . GLU A 1 107 ? 10.881 7.870 2.460 1.00 31.25 107 GLU A N 1
ATOM 840 C CA . GLU A 1 107 ? 11.872 8.017 3.503 1.00 31.25 107 GLU A CA 1
ATOM 841 C C . GLU A 1 107 ? 13.157 8.424 2.781 1.00 31.25 107 GLU A C 1
ATOM 843 O O . GLU A 1 107 ? 13.687 7.629 1.990 1.00 31.25 107 GLU A O 1
ATOM 848 N N . PRO A 1 108 ? 13.693 9.642 2.991 1.00 33.78 108 PRO A N 1
ATOM 849 C CA . PRO A 1 108 ? 15.071 9.880 2.620 1.00 33.78 108 PRO A CA 1
ATOM 850 C C . PRO A 1 108 ? 15.879 8.872 3.430 1.00 33.78 108 PRO A C 1
ATOM 852 O O . PRO A 1 108 ? 15.992 9.006 4.649 1.00 33.78 108 PRO A O 1
ATOM 855 N N . LYS A 1 109 ? 16.397 7.830 2.768 1.00 36.88 109 LYS A N 1
ATOM 856 C CA . LYS A 1 109 ? 17.347 6.900 3.374 1.00 36.88 109 LYS A CA 1
ATOM 857 C C . LYS A 1 109 ? 18.493 7.754 3.902 1.00 36.88 109 LYS A C 1
ATOM 859 O O . LYS A 1 109 ? 19.381 8.138 3.141 1.00 36.88 109 LYS A O 1
ATOM 864 N N . LYS A 1 110 ? 18.469 8.083 5.198 1.00 32.78 110 LYS A N 1
ATOM 865 C CA . LYS A 1 110 ? 19.649 8.578 5.892 1.00 32.78 110 LYS A CA 1
ATOM 866 C C . LYS A 1 110 ? 20.634 7.436 5.769 1.00 32.78 110 LYS A C 1
ATOM 868 O O . LYS A 1 110 ? 20.465 6.387 6.377 1.00 32.78 110 LYS A O 1
ATOM 873 N N . THR A 1 111 ? 21.609 7.617 4.892 1.00 29.67 111 THR A N 1
ATOM 874 C CA . THR A 1 111 ? 22.761 6.742 4.766 1.00 29.67 111 THR A CA 1
ATOM 875 C C . THR A 1 111 ? 23.525 6.794 6.081 1.00 29.67 111 THR A C 1
ATOM 877 O O . THR A 1 111 ? 24.488 7.546 6.221 1.00 29.67 111 THR A O 1
ATOM 880 N N . THR A 1 112 ? 23.103 6.011 7.068 1.00 29.45 112 THR A N 1
ATOM 881 C CA . THR A 1 112 ? 23.976 5.590 8.153 1.00 29.45 112 THR A CA 1
ATOM 882 C C . THR A 1 112 ? 24.999 4.670 7.508 1.00 29.45 112 THR A C 1
ATOM 884 O O . THR A 1 112 ? 24.721 3.535 7.128 1.00 29.45 112 THR A O 1
ATOM 887 N N . ARG A 1 113 ? 26.188 5.230 7.270 1.00 37.47 113 ARG A N 1
ATOM 888 C CA . ARG A 1 113 ? 27.365 4.493 6.817 1.00 37.47 113 ARG A CA 1
ATOM 889 C C . ARG A 1 113 ? 27.784 3.558 7.946 1.00 37.47 113 ARG A C 1
ATOM 891 O O . ARG A 1 113 ? 28.666 3.897 8.727 1.00 37.47 113 ARG A O 1
ATOM 898 N N . THR A 1 114 ? 27.175 2.385 8.029 1.00 30.20 114 THR A N 1
ATOM 899 C CA . THR A 1 114 ? 27.773 1.290 8.786 1.00 30.20 114 THR A CA 1
ATOM 900 C C . THR A 1 114 ? 28.861 0.707 7.902 1.00 30.20 114 THR A C 1
ATOM 902 O O . THR A 1 114 ? 28.599 0.053 6.893 1.00 30.20 114 THR A O 1
ATOM 905 N N . ILE A 1 115 ? 30.108 1.039 8.226 1.00 43.97 115 ILE A N 1
ATOM 906 C CA . ILE A 1 115 ? 31.263 0.350 7.669 1.00 43.97 115 ILE A CA 1
ATOM 907 C C . ILE A 1 115 ? 31.223 -1.050 8.274 1.00 43.97 115 ILE A C 1
ATOM 909 O O . ILE A 1 115 ? 31.524 -1.223 9.451 1.00 43.97 115 ILE A O 1
ATOM 913 N N . SER A 1 116 ? 30.843 -2.044 7.476 1.00 40.62 116 SER A N 1
ATOM 914 C CA . SER A 1 116 ? 31.095 -3.442 7.811 1.00 40.62 116 SER A CA 1
ATOM 915 C C . SER A 1 116 ? 32.039 -4.061 6.777 1.00 40.62 116 SER A C 1
ATOM 917 O O . SER A 1 116 ? 31.967 -3.716 5.593 1.00 40.62 116 SER A O 1
ATOM 919 N N . PRO A 1 117 ? 32.992 -4.899 7.218 1.00 38.22 117 PRO A N 1
ATOM 920 C CA . PRO A 1 117 ? 34.202 -5.209 6.467 1.00 38.22 117 PRO A CA 1
ATOM 921 C C . PRO A 1 117 ? 33.954 -6.275 5.393 1.00 38.22 117 PRO A C 1
ATOM 923 O O . PRO A 1 117 ? 33.078 -7.125 5.518 1.00 38.22 117 PRO A O 1
ATOM 926 N N . LYS A 1 118 ? 34.775 -6.244 4.337 1.00 41.75 118 LYS A N 1
ATOM 927 C CA . LYS A 1 118 ? 34.824 -7.258 3.270 1.00 41.75 118 LYS A CA 1
ATOM 928 C C . LYS A 1 118 ? 35.063 -8.666 3.828 1.00 41.75 118 LYS A C 1
ATOM 930 O O . LYS A 1 118 ? 36.002 -8.815 4.597 1.00 41.75 118 LYS A O 1
ATOM 935 N N . LEU A 1 119 ? 34.387 -9.676 3.270 1.00 35.53 119 LEU A N 1
ATOM 936 C CA . LEU A 1 119 ? 34.852 -11.071 3.090 1.00 35.53 119 LEU A CA 1
ATOM 937 C C . LEU A 1 119 ? 34.027 -11.690 1.932 1.00 35.53 119 LEU A C 1
ATOM 939 O O . LEU A 1 119 ? 32.806 -11.665 1.979 1.00 35.53 119 LEU A O 1
ATOM 943 N N . LYS A 1 120 ? 34.611 -11.853 0.733 1.00 35.78 120 LYS A N 1
ATOM 944 C CA . LYS A 1 120 ? 35.283 -13.039 0.133 1.00 35.78 120 LYS A CA 1
ATOM 945 C C . LYS A 1 120 ? 34.320 -14.106 -0.450 1.00 35.78 120 LYS A C 1
ATOM 947 O O . LYS A 1 120 ? 33.640 -14.772 0.305 1.00 35.78 120 LYS A O 1
ATOM 952 N N . VAL A 1 121 ? 34.366 -14.209 -1.795 1.00 42.06 121 VAL A N 1
ATOM 953 C CA . VAL A 1 121 ? 34.169 -15.327 -2.777 1.00 42.06 121 VAL A CA 1
ATOM 954 C C . VAL A 1 121 ? 33.259 -16.529 -2.404 1.00 42.06 121 VAL A C 1
ATOM 956 O O . VAL A 1 121 ? 33.332 -17.025 -1.287 1.00 42.06 121 VAL A O 1
ATOM 959 N N . PRO A 1 122 ? 32.444 -17.061 -3.347 1.00 45.91 122 PRO A N 1
ATOM 960 C CA . PRO A 1 122 ? 31.271 -17.882 -3.049 1.00 45.91 122 PRO A CA 1
ATOM 961 C C . PRO A 1 122 ? 31.619 -19.370 -2.850 1.00 45.91 122 PRO A C 1
ATOM 963 O O . PRO A 1 122 ? 32.513 -19.877 -3.538 1.00 45.91 122 PRO A O 1
ATOM 966 N N . PRO A 1 123 ? 30.904 -20.112 -1.983 1.00 37.91 123 PRO A N 1
ATOM 967 C CA . PRO A 1 123 ? 31.013 -21.561 -1.929 1.00 37.91 123 PRO A CA 1
ATOM 968 C C . PRO A 1 123 ? 29.997 -22.248 -2.860 1.00 37.91 123 PRO A C 1
ATOM 970 O O . PRO A 1 123 ? 29.020 -21.662 -3.317 1.00 37.91 123 PRO A O 1
ATOM 973 N N . LYS A 1 124 ? 30.308 -23.503 -3.197 1.00 44.25 124 LYS A N 1
ATOM 974 C CA . LYS A 1 124 ? 29.647 -24.336 -4.211 1.00 44.25 124 LYS A CA 1
ATOM 975 C C . LYS A 1 124 ? 28.194 -24.661 -3.841 1.00 44.25 124 LYS A C 1
ATOM 977 O O . LYS A 1 124 ? 27.905 -24.973 -2.690 1.00 44.25 124 LYS A O 1
ATOM 982 N N . LYS A 1 125 ? 27.331 -24.627 -4.863 1.00 46.03 125 LYS A N 1
ATOM 983 C CA . LYS A 1 125 ? 25.871 -24.739 -4.767 1.00 46.03 125 LYS A CA 1
ATOM 984 C C . LYS A 1 125 ? 25.405 -26.057 -4.154 1.00 46.03 125 LYS A C 1
ATOM 986 O O . LYS A 1 125 ? 25.834 -27.127 -4.591 1.00 46.03 125 LYS A O 1
ATOM 991 N N . GLY A 1 126 ? 24.505 -25.960 -3.181 1.00 43.03 126 GLY A N 1
ATOM 992 C CA . GLY A 1 126 ? 23.933 -27.083 -2.438 1.00 43.03 126 GLY A CA 1
ATOM 993 C C . GLY A 1 126 ? 22.406 -27.120 -2.519 1.00 43.03 126 GLY A C 1
ATOM 994 O O . GLY A 1 126 ? 21.756 -26.140 -2.867 1.00 43.03 126 GLY A O 1
ATOM 995 N N . LEU A 1 127 ? 21.832 -28.274 -2.166 1.00 42.97 127 LEU A N 1
ATOM 996 C CA . LEU A 1 127 ? 20.405 -28.624 -2.274 1.00 42.97 127 LEU A CA 1
ATOM 997 C C . LEU A 1 127 ? 19.441 -27.631 -1.579 1.00 42.97 127 LEU A C 1
ATOM 999 O O . LEU A 1 127 ? 18.264 -27.584 -1.923 1.00 42.97 127 LEU A O 1
ATOM 1003 N N . LEU A 1 128 ? 19.943 -26.819 -0.643 1.00 46.19 128 LEU A N 1
ATOM 1004 C CA . LEU A 1 128 ? 19.186 -25.801 0.092 1.00 46.19 128 LEU A CA 1
ATOM 1005 C C . LEU A 1 128 ? 18.829 -24.559 -0.748 1.00 46.19 128 LEU A C 1
ATOM 1007 O O . LEU A 1 128 ? 17.856 -23.883 -0.427 1.00 46.19 128 LEU A O 1
ATOM 1011 N N . GLU A 1 129 ? 19.544 -24.272 -1.843 1.00 47.94 129 GLU A N 1
ATOM 1012 C CA . GLU A 1 129 ? 19.250 -23.097 -2.688 1.00 47.94 129 GLU A CA 1
ATOM 1013 C C . GLU A 1 129 ? 17.949 -23.254 -3.487 1.00 47.94 129 GLU A C 1
ATOM 1015 O O . GLU A 1 129 ? 17.218 -22.283 -3.644 1.00 47.94 129 GLU A O 1
ATOM 1020 N N . LYS A 1 130 ? 17.570 -24.480 -3.882 1.00 45.00 130 LYS A N 1
ATOM 1021 C CA . LYS A 1 130 ? 16.290 -24.724 -4.579 1.00 45.00 130 LYS A CA 1
ATOM 1022 C C . LYS A 1 130 ? 15.062 -24.428 -3.711 1.00 45.00 130 LYS A C 1
ATOM 1024 O O . LYS A 1 130 ? 13.998 -24.145 -4.250 1.00 45.00 130 LYS A O 1
ATOM 1029 N N . ALA A 1 131 ? 15.207 -24.502 -2.388 1.00 44.03 131 ALA A N 1
ATOM 1030 C CA . ALA A 1 131 ? 14.157 -24.129 -1.445 1.00 44.03 131 ALA A CA 1
ATOM 1031 C C . ALA A 1 131 ? 14.156 -22.617 -1.151 1.00 44.03 131 ALA A C 1
ATOM 1033 O O . ALA A 1 131 ? 13.101 -22.052 -0.878 1.00 44.03 131 ALA A O 1
ATOM 1034 N N . LEU A 1 132 ? 15.313 -21.951 -1.256 1.00 43.03 132 LEU A N 1
ATOM 1035 C CA . LEU A 1 132 ? 15.442 -20.505 -1.052 1.00 43.03 132 LEU A CA 1
ATOM 1036 C C . LEU A 1 132 ? 14.889 -19.689 -2.236 1.00 43.03 132 LEU A C 1
ATOM 1038 O O . LEU A 1 132 ? 14.275 -18.648 -2.011 1.00 43.03 132 LEU A O 1
ATOM 1042 N N . ASP A 1 133 ? 15.022 -20.196 -3.468 1.00 43.78 133 ASP A N 1
ATOM 1043 C CA . ASP A 1 133 ? 14.428 -19.615 -4.690 1.00 43.78 133 ASP A CA 1
ATOM 1044 C C . ASP A 1 133 ? 12.884 -19.557 -4.653 1.00 43.78 133 ASP A C 1
ATOM 1046 O O . ASP A 1 133 ? 12.275 -18.789 -5.390 1.00 43.78 133 ASP A O 1
ATOM 1050 N N . SER A 1 134 ? 12.229 -20.343 -3.787 1.00 42.91 134 SER A N 1
ATOM 1051 C CA . SER A 1 134 ? 10.769 -20.274 -3.593 1.00 42.91 134 SER A CA 1
ATOM 1052 C C . SER A 1 134 ? 10.329 -19.222 -2.567 1.00 42.91 134 SER A C 1
ATOM 1054 O O . SER A 1 134 ? 9.134 -18.964 -2.447 1.00 42.91 134 SER A O 1
ATOM 1056 N N . VAL A 1 135 ? 11.261 -18.634 -1.805 1.00 45.53 135 VAL A N 1
ATOM 1057 C CA . VAL A 1 135 ? 10.945 -17.793 -0.631 1.00 45.53 135 VAL A CA 1
ATOM 1058 C C . VAL A 1 135 ? 11.498 -16.368 -0.747 1.00 45.53 135 VAL A C 1
ATOM 1060 O O . VAL A 1 135 ? 10.969 -15.458 -0.111 1.00 45.53 135 VAL A O 1
ATOM 1063 N N . LEU A 1 136 ? 12.515 -16.123 -1.573 1.00 40.81 136 LEU A N 1
ATOM 1064 C CA . LEU A 1 136 ? 13.107 -14.796 -1.750 1.00 40.81 136 LEU A CA 1
ATOM 1065 C C . LEU A 1 136 ? 12.954 -14.360 -3.209 1.00 40.81 136 LEU A C 1
ATOM 1067 O O . LEU A 1 136 ? 13.217 -15.141 -4.115 1.00 40.81 136 LEU A O 1
ATOM 1071 N N . GLY A 1 137 ? 12.472 -13.130 -3.415 1.00 52.84 137 GLY A N 1
ATOM 1072 C CA . GLY A 1 137 ? 12.094 -12.582 -4.720 1.00 52.84 137 GLY A CA 1
ATOM 1073 C C . GLY A 1 137 ? 13.141 -12.774 -5.820 1.00 52.84 137 GLY A C 1
ATOM 1074 O O . GLY A 1 137 ? 14.330 -12.925 -5.550 1.00 52.84 137 GLY A O 1
ATOM 1075 N N . GLU A 1 138 ? 12.669 -12.764 -7.070 1.00 64.19 138 GLU A N 1
ATOM 1076 C CA . GLU A 1 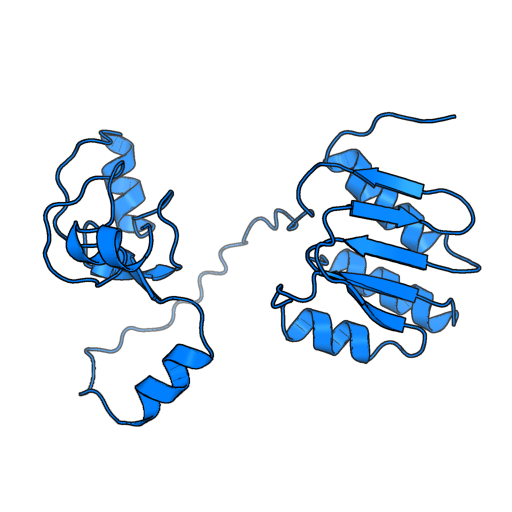138 ? 13.472 -13.098 -8.247 1.00 64.19 138 GLU A CA 1
ATOM 1077 C C . GLU A 1 138 ? 14.828 -12.375 -8.246 1.00 64.19 138 GLU A C 1
ATOM 1079 O O . GLU A 1 138 ? 14.911 -11.147 -8.333 1.00 64.19 138 GLU A O 1
ATOM 1084 N N . VAL A 1 139 ? 15.904 -13.154 -8.144 1.00 77.88 139 VAL A N 1
ATOM 1085 C CA . VAL A 1 139 ? 17.272 -12.638 -8.193 1.00 77.88 139 VAL A CA 1
ATOM 1086 C C . VAL A 1 139 ? 17.584 -12.079 -9.581 1.00 77.88 139 VAL A C 1
ATOM 1088 O O . VAL A 1 139 ? 17.211 -12.655 -10.606 1.00 77.88 139 VAL A O 1
ATOM 1091 N N . ALA A 1 140 ? 18.294 -10.952 -9.622 1.00 87.38 140 ALA A N 1
ATOM 1092 C CA . ALA A 1 140 ? 18.726 -10.316 -10.858 1.00 87.38 140 ALA A CA 1
ATOM 1093 C C . ALA A 1 140 ? 20.183 -9.876 -10.790 1.00 87.38 140 ALA A C 1
ATOM 1095 O O . ALA A 1 140 ? 20.839 -9.947 -9.752 1.00 87.38 140 ALA A O 1
ATOM 1096 N N . TYR A 1 141 ? 20.709 -9.416 -11.920 1.00 92.12 141 TYR A N 1
ATOM 1097 C CA . TYR A 1 141 ? 22.125 -9.117 -12.075 1.00 92.12 141 TYR A CA 1
ATOM 1098 C C . TYR A 1 141 ? 22.339 -7.790 -12.794 1.00 92.12 141 TYR A C 1
ATOM 1100 O O . TYR A 1 141 ? 21.641 -7.439 -13.743 1.00 92.12 141 TYR A O 1
ATOM 1108 N N . CYS A 1 142 ? 23.341 -7.032 -12.367 1.00 93.50 142 CYS A N 1
ATOM 1109 C CA . CYS A 1 142 ? 23.739 -5.808 -13.043 1.00 93.50 142 CYS A CA 1
ATOM 1110 C C . CYS A 1 142 ? 24.252 -6.129 -14.452 1.00 93.50 142 CYS A C 1
ATOM 1112 O O . CYS A 1 142 ? 25.222 -6.874 -14.600 1.00 93.50 142 CYS A O 1
ATOM 1114 N N . ILE A 1 143 ? 23.685 -5.499 -15.481 1.00 93.31 143 ILE A N 1
ATOM 1115 C CA . ILE A 1 143 ? 24.036 -5.797 -16.880 1.00 93.31 143 ILE A CA 1
ATOM 1116 C C . ILE A 1 143 ? 25.489 -5.438 -17.246 1.00 93.31 143 ILE A C 1
ATOM 1118 O O . ILE A 1 143 ? 26.039 -5.968 -18.212 1.00 93.31 143 ILE A O 1
ATOM 1122 N N . ARG A 1 144 ? 26.149 -4.593 -16.440 1.00 90.94 144 ARG A N 1
ATOM 1123 C CA . ARG A 1 144 ? 27.550 -4.187 -16.638 1.00 90.94 144 ARG A CA 1
ATOM 1124 C C . ARG A 1 144 ? 28.561 -5.057 -15.891 1.00 90.94 144 ARG A C 1
ATOM 1126 O O . ARG A 1 144 ? 29.560 -5.467 -16.477 1.00 90.94 144 ARG A O 1
ATOM 1133 N N . CYS A 1 145 ? 28.346 -5.292 -14.594 1.00 90.69 145 CYS A N 1
ATOM 1134 C CA . CYS A 1 145 ? 29.323 -5.971 -13.730 1.00 90.69 145 CYS A CA 1
ATOM 1135 C C . CYS A 1 145 ? 28.902 -7.371 -13.265 1.00 90.69 145 CYS A C 1
ATOM 1137 O O . CYS A 1 145 ? 29.743 -8.090 -12.735 1.00 90.69 145 CYS A O 1
ATOM 1139 N N . GLY A 1 146 ? 27.637 -7.759 -13.444 1.00 85.69 146 GLY A N 1
ATOM 1140 C CA . GLY A 1 146 ? 27.101 -9.042 -12.981 1.00 85.69 146 GLY A CA 1
ATOM 1141 C C . GLY A 1 146 ? 26.886 -9.146 -11.470 1.00 85.69 146 GLY A C 1
ATOM 1142 O O . GLY A 1 146 ? 26.657 -10.238 -10.967 1.00 85.69 146 GLY A O 1
ATOM 1143 N N . GLU A 1 147 ? 26.960 -8.033 -10.738 1.00 86.69 147 GLU A N 1
ATOM 1144 C CA . GLU A 1 147 ? 26.625 -7.989 -9.310 1.00 86.69 147 GLU A CA 1
ATOM 1145 C C . GLU A 1 147 ? 25.135 -8.283 -9.102 1.00 86.69 147 GLU A C 1
ATOM 1147 O O . GLU A 1 147 ? 24.304 -7.772 -9.854 1.00 86.69 147 GLU A O 1
ATOM 1152 N N . THR A 1 148 ? 24.804 -9.099 -8.101 1.00 85.06 148 THR A N 1
ATOM 1153 C CA . THR A 1 148 ? 23.421 -9.453 -7.761 1.00 85.06 148 THR A CA 1
ATOM 1154 C C . THR A 1 148 ? 22.659 -8.232 -7.260 1.00 85.06 148 THR A C 1
ATOM 1156 O O . THR A 1 148 ? 23.125 -7.536 -6.355 1.00 85.06 148 THR A O 1
ATOM 1159 N N . ILE A 1 149 ? 21.498 -7.981 -7.850 1.00 86.50 149 ILE A N 1
ATOM 1160 C CA . ILE A 1 149 ? 20.589 -6.873 -7.549 1.00 86.50 149 ILE A CA 1
ATOM 1161 C C . ILE A 1 149 ? 19.141 -7.375 -7.579 1.00 86.50 149 ILE A C 1
ATOM 1163 O O . ILE A 1 149 ? 18.876 -8.492 -8.021 1.00 86.50 149 ILE A O 1
ATOM 1167 N N . ASP A 1 150 ? 18.206 -6.539 -7.140 1.00 84.19 150 ASP A N 1
ATOM 1168 C CA . ASP A 1 150 ? 16.774 -6.821 -7.257 1.00 84.19 150 ASP A CA 1
ATOM 1169 C C . ASP A 1 150 ? 16.324 -6.784 -8.726 1.00 84.19 150 ASP A C 1
ATOM 1171 O O . ASP A 1 150 ? 16.801 -5.948 -9.507 1.00 84.19 150 ASP A O 1
ATOM 1175 N N . TYR A 1 151 ? 15.391 -7.662 -9.108 1.00 83.81 151 TYR A N 1
ATOM 1176 C CA . TYR A 1 151 ? 14.855 -7.684 -10.469 1.00 83.81 151 TYR A CA 1
ATOM 1177 C C . TYR A 1 151 ? 14.064 -6.417 -10.786 1.00 83.81 151 TYR A C 1
ATOM 1179 O O . TYR A 1 151 ? 12.971 -6.181 -10.271 1.00 83.81 151 TYR A O 1
ATOM 1187 N N . ASN A 1 152 ? 14.631 -5.589 -11.661 1.00 84.81 152 ASN A N 1
ATOM 1188 C CA . ASN A 1 152 ? 13.999 -4.393 -12.186 1.00 84.81 152 ASN A CA 1
ATOM 1189 C C . ASN A 1 152 ? 14.541 -4.080 -13.596 1.00 84.81 152 ASN A C 1
ATOM 1191 O O . ASN A 1 152 ? 15.601 -3.460 -13.729 1.00 84.81 152 ASN A O 1
ATOM 1195 N N . PRO A 1 153 ? 13.793 -4.433 -14.658 1.00 83.75 153 PRO A N 1
ATOM 1196 C CA . PRO A 1 153 ? 14.184 -4.147 -16.038 1.00 83.75 153 PRO A CA 1
ATOM 1197 C C . PRO A 1 153 ? 14.389 -2.654 -16.348 1.00 83.75 153 PRO A C 1
ATOM 1199 O O . PRO A 1 153 ? 15.179 -2.326 -17.229 1.00 83.75 153 PRO A O 1
ATOM 1202 N N . GLU A 1 154 ? 13.740 -1.736 -15.624 1.00 85.81 154 GLU A N 1
ATOM 1203 C CA . GLU A 1 154 ? 13.944 -0.288 -15.799 1.00 85.81 154 GLU A CA 1
ATOM 1204 C C . GLU A 1 154 ? 15.249 0.202 -15.155 1.00 85.81 154 GLU A C 1
ATOM 1206 O O . GLU A 1 154 ? 15.809 1.236 -15.540 1.00 85.81 154 GLU A O 1
ATOM 1211 N N . LYS A 1 155 ? 15.759 -0.549 -14.171 1.00 88.38 155 LYS A N 1
ATOM 1212 C CA . LYS A 1 155 ? 16.986 -0.250 -13.424 1.00 88.38 155 LYS A CA 1
ATOM 1213 C C . LYS A 1 155 ? 17.953 -1.439 -13.463 1.00 88.38 155 LYS A C 1
ATOM 1215 O O . LYS A 1 155 ? 18.299 -1.987 -12.419 1.00 88.38 155 LYS A O 1
ATOM 1220 N N . PRO A 1 156 ? 18.488 -1.790 -14.646 1.00 91.00 156 PRO A N 1
ATOM 1221 C CA . PRO A 1 156 ? 19.290 -2.999 -14.819 1.00 91.00 156 PRO A CA 1
ATOM 1222 C C . PRO A 1 156 ? 20.735 -2.869 -14.302 1.00 91.00 156 PRO A C 1
ATOM 1224 O O . PRO A 1 156 ? 21.567 -3.747 -14.529 1.00 91.00 156 PRO A O 1
ATOM 1227 N N . TYR A 1 157 ? 21.068 -1.763 -13.632 1.00 90.56 157 TYR A N 1
ATOM 1228 C CA . TYR A 1 157 ? 22.411 -1.435 -13.166 1.00 90.56 157 TYR A CA 1
ATOM 1229 C C . TYR A 1 157 ? 22.471 -1.379 -11.641 1.00 90.56 157 TYR A C 1
ATOM 1231 O O . TYR A 1 157 ? 21.588 -0.818 -10.997 1.00 90.56 157 TYR A O 1
ATOM 1239 N N . CYS A 1 158 ? 23.586 -1.831 -11.062 1.00 90.81 158 CYS A N 1
ATOM 1240 C CA . CYS A 1 158 ? 23.901 -1.512 -9.673 1.00 90.81 158 CYS A CA 1
ATOM 1241 C C . CYS A 1 158 ? 24.242 -0.011 -9.521 1.00 90.81 158 CYS A C 1
ATOM 1243 O O . CYS A 1 158 ? 24.668 0.622 -10.497 1.00 90.81 158 CYS A O 1
ATOM 1245 N N . PRO A 1 159 ? 24.140 0.573 -8.311 1.00 87.25 159 PRO A N 1
ATOM 1246 C CA . PRO A 1 159 ? 24.336 2.012 -8.093 1.00 87.25 159 PRO A CA 1
ATOM 1247 C C . PRO A 1 159 ? 25.660 2.561 -8.646 1.00 87.25 159 PRO A C 1
ATOM 1249 O O . PRO A 1 159 ? 25.704 3.650 -9.218 1.00 87.25 159 PRO A O 1
ATOM 1252 N N . LYS A 1 160 ? 26.742 1.777 -8.540 1.00 90.00 160 LYS A N 1
ATOM 1253 C CA . LYS A 1 160 ? 28.072 2.146 -9.053 1.00 90.00 160 LYS A CA 1
ATOM 1254 C C . LYS A 1 160 ? 28.096 2.213 -10.581 1.00 90.00 160 LYS A C 1
ATOM 1256 O O . LYS A 1 160 ? 28.603 3.175 -11.156 1.00 90.00 160 LYS A O 1
ATOM 1261 N N . CYS A 1 161 ? 27.542 1.194 -11.240 1.00 91.31 161 CYS A N 1
ATOM 1262 C CA . CYS A 1 161 ? 27.505 1.126 -12.699 1.00 91.31 161 CYS A CA 1
ATOM 1263 C C . CYS A 1 161 ? 26.535 2.155 -13.284 1.00 91.31 161 CYS A C 1
ATOM 1265 O O . CYS A 1 161 ? 26.855 2.753 -14.308 1.00 91.31 161 CYS A O 1
ATOM 1267 N N . PHE A 1 162 ? 25.416 2.418 -12.603 1.00 91.81 162 PHE A N 1
ATOM 1268 C CA . PHE A 1 162 ? 24.468 3.459 -12.985 1.00 91.81 162 PHE A CA 1
ATOM 1269 C C . PHE A 1 162 ? 25.113 4.846 -12.954 1.00 91.81 162 PHE A C 1
ATOM 1271 O O . PHE A 1 162 ? 25.002 5.574 -13.931 1.00 91.81 162 PHE A O 1
ATOM 1278 N N . ALA A 1 163 ? 25.853 5.193 -11.895 1.00 89.19 163 ALA A N 1
ATOM 1279 C CA . ALA A 1 163 ? 26.537 6.486 -11.804 1.00 89.19 163 ALA A CA 1
ATOM 1280 C C . ALA A 1 163 ? 27.550 6.707 -12.943 1.00 89.19 163 ALA A C 1
ATOM 1282 O O . ALA A 1 163 ? 27.729 7.829 -13.413 1.00 89.19 163 ALA A O 1
ATOM 1283 N N . SER A 1 164 ? 28.207 5.638 -13.405 1.00 90.00 164 SER A N 1
ATOM 1284 C CA . SER A 1 164 ? 29.084 5.687 -14.579 1.00 90.00 164 SER A CA 1
ATOM 1285 C C . SER A 1 164 ? 28.289 5.799 -15.881 1.00 90.00 164 SER A C 1
ATOM 1287 O O . SER A 1 164 ? 28.613 6.635 -16.720 1.00 90.00 164 SER A O 1
ATOM 1289 N N . TRP A 1 165 ? 27.244 4.987 -16.049 1.00 91.38 165 TRP A N 1
ATOM 1290 C CA . TRP A 1 165 ? 26.394 4.990 -17.237 1.00 91.38 165 TRP A CA 1
ATOM 1291 C C . TRP A 1 165 ? 25.664 6.329 -17.424 1.00 91.38 165 TRP A C 1
ATOM 1293 O O . TRP A 1 165 ? 25.657 6.859 -18.531 1.00 91.38 165 TRP A O 1
ATOM 1303 N N . ALA A 1 166 ? 25.143 6.925 -16.349 1.00 89.19 166 ALA A N 1
ATOM 1304 C CA . ALA A 1 166 ? 24.381 8.175 -16.358 1.00 89.19 166 ALA A CA 1
ATOM 1305 C C . ALA A 1 166 ? 25.175 9.377 -16.897 1.00 89.19 166 ALA A C 1
ATOM 1307 O O . ALA A 1 166 ? 24.574 10.325 -17.386 1.00 89.19 166 ALA A O 1
ATOM 1308 N N . ARG A 1 167 ? 26.516 9.327 -16.866 1.00 88.56 167 ARG A N 1
ATOM 1309 C CA . ARG A 1 167 ? 27.377 10.353 -17.483 1.00 88.56 167 ARG A CA 1
ATOM 1310 C C . ARG A 1 167 ? 27.267 10.377 -19.006 1.00 88.56 167 ARG A C 1
ATOM 1312 O O . ARG A 1 167 ? 27.417 11.429 -19.607 1.00 88.56 167 ARG A O 1
ATOM 1319 N N . PHE A 1 168 ? 27.044 9.213 -19.609 1.00 89.06 168 PHE A N 1
ATOM 1320 C CA . PHE A 1 168 ? 26.916 9.050 -21.057 1.00 89.06 168 PHE A CA 1
ATOM 1321 C C . PHE A 1 168 ? 25.451 8.944 -21.484 1.00 89.06 168 PHE A C 1
ATOM 1323 O O . PHE A 1 168 ? 25.119 9.299 -22.607 1.00 89.06 168 PHE A O 1
ATOM 1330 N N . ASN A 1 169 ? 24.592 8.435 -20.591 1.00 87.00 169 ASN A N 1
ATOM 1331 C CA . ASN A 1 169 ? 23.146 8.293 -20.749 1.00 87.00 169 ASN A CA 1
ATOM 1332 C C . ASN A 1 169 ? 22.728 7.641 -22.082 1.00 87.00 169 ASN A C 1
ATOM 1334 O O . ASN A 1 169 ? 21.678 7.962 -22.623 1.00 87.00 169 ASN A O 1
ATOM 1338 N N . ASN A 1 170 ? 23.553 6.734 -22.616 1.00 90.12 170 ASN A N 1
ATOM 1339 C CA . ASN A 1 170 ? 23.319 6.061 -23.892 1.00 90.12 170 ASN A CA 1
ATOM 1340 C C . ASN A 1 170 ? 22.551 4.741 -23.659 1.00 90.12 170 ASN A C 1
ATOM 1342 O O . ASN A 1 170 ? 23.152 3.783 -23.154 1.00 90.12 170 ASN A O 1
ATOM 1346 N N . PRO A 1 171 ? 21.245 4.659 -23.987 1.00 87.25 171 PRO A N 1
ATOM 1347 C CA . PRO A 1 171 ? 20.421 3.483 -23.700 1.00 87.25 171 PRO A CA 1
ATOM 1348 C C . PRO A 1 171 ? 20.763 2.267 -24.568 1.00 87.25 171 PRO A C 1
ATOM 1350 O O . PRO A 1 171 ? 20.549 1.132 -24.136 1.00 87.25 171 PRO A O 1
ATOM 1353 N N . ASP A 1 172 ? 21.336 2.503 -25.747 1.00 89.25 172 ASP A N 1
ATOM 1354 C CA . ASP A 1 172 ? 21.703 1.486 -26.738 1.00 89.25 172 ASP A CA 1
ATOM 1355 C C . ASP A 1 172 ? 23.136 0.972 -26.557 1.00 89.25 172 ASP A C 1
ATOM 1357 O O . ASP A 1 172 ? 23.622 0.136 -27.325 1.00 89.25 172 ASP A O 1
ATOM 1361 N N . TYR A 1 173 ? 23.833 1.457 -25.524 1.00 90.44 173 TYR A N 1
ATOM 1362 C CA . TYR A 1 173 ? 25.160 0.971 -25.187 1.00 90.44 173 TYR A CA 1
ATOM 1363 C C . TYR A 1 173 ? 25.123 -0.532 -24.885 1.00 90.44 173 TYR A C 1
ATOM 1365 O O . TYR A 1 173 ? 24.350 -1.002 -24.048 1.00 90.44 173 TYR A O 1
ATOM 1373 N N . LYS A 1 174 ? 25.992 -1.280 -25.573 1.00 92.31 174 LYS A N 1
ATOM 1374 C CA . LYS A 1 174 ? 26.100 -2.736 -25.458 1.00 92.31 174 LYS A CA 1
ATOM 1375 C C . LYS A 1 174 ? 26.814 -3.116 -24.161 1.00 92.31 174 LYS A C 1
ATOM 1377 O O . LYS A 1 174 ? 28.032 -2.992 -24.042 1.00 92.31 174 LYS A O 1
ATOM 1382 N N . GLU A 1 175 ? 26.041 -3.605 -23.208 1.00 93.50 175 GLU A N 1
ATOM 1383 C CA . GLU A 1 175 ? 26.494 -4.210 -21.963 1.00 93.50 175 GLU A CA 1
ATOM 1384 C C . GLU A 1 175 ? 26.737 -5.721 -22.143 1.00 93.50 175 GLU A C 1
ATOM 1386 O O . GLU A 1 175 ? 26.556 -6.278 -23.232 1.00 93.50 175 GLU A O 1
ATOM 1391 N N . LYS A 1 176 ? 27.250 -6.383 -21.097 1.00 91.06 176 LYS A N 1
ATOM 1392 C CA . LYS A 1 176 ? 27.879 -7.714 -21.214 1.00 91.06 176 LYS A CA 1
ATOM 1393 C C . LYS A 1 176 ? 27.187 -8.817 -20.424 1.00 91.06 176 LYS A C 1
ATOM 1395 O O . LYS A 1 176 ? 27.630 -9.962 -20.510 1.00 91.06 176 LYS A O 1
ATOM 1400 N N . VAL A 1 177 ? 26.161 -8.503 -19.640 1.00 93.62 177 VAL A N 1
ATOM 1401 C CA . VAL A 1 177 ? 25.513 -9.448 -18.726 1.00 93.62 177 VAL A CA 1
ATOM 1402 C C . VAL A 1 177 ? 23.997 -9.385 -18.880 1.00 93.62 177 VAL A C 1
ATOM 1404 O O . VAL A 1 177 ? 23.423 -8.318 -19.083 1.00 93.62 177 VAL A O 1
ATOM 1407 N N . CYS A 1 178 ? 23.337 -10.537 -18.779 1.00 92.25 178 CYS A N 1
ATOM 1408 C CA . CYS A 1 178 ? 21.882 -10.618 -18.724 1.00 92.25 178 CYS A CA 1
ATOM 1409 C C . CYS A 1 178 ? 21.357 -10.286 -17.327 1.00 92.25 178 CYS A C 1
ATOM 1411 O O . CYS A 1 178 ? 21.804 -10.868 -16.341 1.00 92.25 178 CYS A O 1
ATOM 1413 N N . HIS A 1 179 ? 20.349 -9.420 -17.256 1.00 92.12 179 HIS A N 1
ATOM 1414 C CA . HIS A 1 179 ? 19.744 -9.014 -15.994 1.00 92.12 179 HIS A CA 1
ATOM 1415 C C . HIS A 1 179 ? 19.031 -10.158 -15.266 1.00 92.12 179 HIS A C 1
ATOM 1417 O O . HIS A 1 179 ? 19.031 -10.178 -14.045 1.00 92.12 179 HIS A O 1
ATOM 1423 N N . LYS A 1 180 ? 18.473 -11.137 -15.990 1.00 86.06 180 LYS A N 1
ATOM 1424 C CA . LYS A 1 180 ? 17.749 -12.271 -15.389 1.00 86.06 180 LYS A CA 1
ATOM 1425 C C . LYS A 1 180 ? 18.681 -13.418 -14.986 1.00 86.06 180 LYS A C 1
ATOM 1427 O O . LYS A 1 180 ? 18.684 -13.830 -13.839 1.00 86.06 180 LYS A O 1
ATOM 1432 N N . CYS A 1 181 ? 19.475 -13.947 -15.918 1.00 86.75 181 CYS A N 1
ATOM 1433 C CA . CYS A 1 181 ? 20.284 -15.148 -15.666 1.00 86.75 181 CYS A CA 1
ATOM 1434 C C . CYS A 1 181 ? 21.726 -14.867 -15.220 1.00 86.75 181 CYS A C 1
ATOM 1436 O O . CYS A 1 181 ? 22.440 -15.805 -14.871 1.00 86.75 181 CYS A O 1
ATOM 1438 N N . GLY A 1 182 ? 22.194 -13.616 -15.283 1.00 84.75 182 GLY A N 1
ATOM 1439 C CA . GLY A 1 182 ? 23.542 -13.242 -14.839 1.00 84.75 182 GLY A CA 1
ATOM 1440 C C . GLY A 1 182 ? 24.682 -13.765 -15.714 1.00 84.75 182 GLY A C 1
ATOM 1441 O O . GLY A 1 182 ? 25.851 -13.505 -15.428 1.00 84.75 182 GLY A O 1
ATOM 1442 N N . THR A 1 183 ? 24.378 -14.482 -16.799 1.00 87.06 183 THR A N 1
ATOM 1443 C CA . THR A 1 183 ? 25.378 -14.985 -17.745 1.00 87.06 183 THR A CA 1
ATOM 1444 C C . THR A 1 183 ? 25.805 -13.901 -18.734 1.00 87.06 183 THR A C 1
ATOM 1446 O O . THR A 1 183 ? 25.111 -12.901 -18.949 1.00 87.06 183 THR A O 1
ATOM 1449 N N . LYS A 1 184 ? 26.980 -14.095 -19.349 1.00 89.44 184 LYS A N 1
ATOM 1450 C CA . LYS A 1 184 ? 27.525 -13.157 -20.334 1.00 89.44 184 LYS A CA 1
ATOM 1451 C C . LYS A 1 184 ? 26.667 -13.153 -21.599 1.00 89.44 184 LYS A C 1
ATOM 1453 O O . LYS A 1 184 ? 26.655 -14.134 -22.334 1.00 89.44 184 LYS A O 1
ATOM 1458 N N . HIS A 1 185 ? 26.001 -12.038 -21.864 1.00 89.94 185 HIS A N 1
ATOM 1459 C CA . HIS A 1 185 ? 25.217 -11.805 -23.074 1.00 89.94 185 HIS A CA 1
ATOM 1460 C C . HIS A 1 185 ? 25.311 -10.338 -23.467 1.00 89.94 185 HIS A C 1
ATOM 1462 O O . HIS A 1 185 ? 25.428 -9.469 -22.609 1.00 89.94 185 HIS A O 1
ATOM 1468 N N . THR A 1 186 ? 25.217 -10.053 -24.762 1.00 90.31 186 THR A N 1
ATOM 1469 C CA . THR A 1 186 ? 25.084 -8.675 -25.232 1.00 90.31 186 THR A CA 1
ATOM 1470 C C . THR A 1 186 ? 23.680 -8.172 -24.918 1.00 90.31 186 THR A C 1
ATOM 1472 O O . THR A 1 186 ? 22.703 -8.646 -25.498 1.00 90.31 186 THR A O 1
ATOM 1475 N N . THR A 1 187 ? 23.591 -7.228 -23.990 1.00 90.62 187 THR A N 1
ATOM 1476 C CA . THR A 1 187 ? 22.345 -6.590 -23.543 1.00 90.62 187 THR A CA 1
ATOM 1477 C C . THR A 1 187 ? 22.465 -5.077 -23.658 1.00 90.62 187 THR A C 1
ATOM 1479 O O . THR A 1 187 ? 23.554 -4.546 -23.861 1.00 90.62 187 THR A 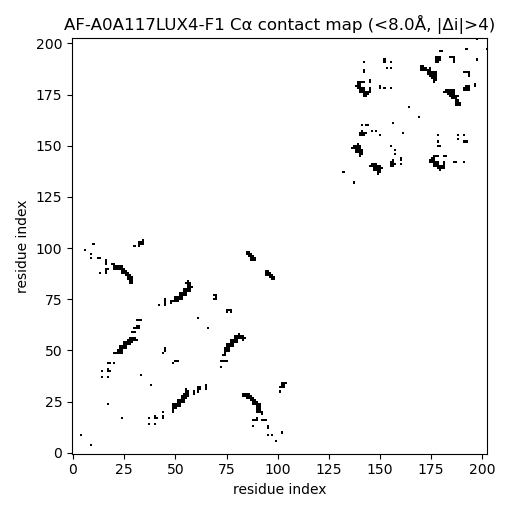O 1
ATOM 1482 N N . THR A 1 188 ? 21.350 -4.364 -23.576 1.00 92.69 188 THR A N 1
ATOM 1483 C CA . THR A 1 188 ? 21.318 -2.893 -23.552 1.00 92.69 188 THR A CA 1
ATOM 1484 C C . THR A 1 188 ? 20.431 -2.430 -22.404 1.00 92.69 188 THR A C 1
ATOM 1486 O O . THR A 1 188 ? 19.728 -3.241 -21.798 1.00 92.69 188 THR A O 1
ATOM 1489 N N . LYS A 1 189 ? 20.412 -1.128 -22.092 1.00 89.56 189 LYS A N 1
ATOM 1490 C CA . LYS A 1 189 ? 19.462 -0.609 -21.095 1.00 89.56 189 LYS A CA 1
ATOM 1491 C C . LYS A 1 189 ? 18.015 -0.821 -21.551 1.00 89.56 189 LYS A C 1
ATOM 1493 O O . LYS A 1 189 ? 17.165 -1.154 -20.738 1.00 89.56 189 LYS A O 1
ATOM 1498 N N . THR A 1 190 ? 17.751 -0.640 -22.844 1.00 87.81 190 THR A N 1
ATOM 1499 C CA . THR A 1 190 ? 16.431 -0.856 -23.462 1.00 87.81 190 THR A CA 1
ATOM 1500 C C . THR A 1 190 ? 16.036 -2.330 -23.514 1.00 87.81 190 THR A C 1
ATOM 1502 O O . THR A 1 190 ? 14.852 -2.656 -23.485 1.00 87.81 190 THR A O 1
ATOM 1505 N N . ARG A 1 191 ? 17.020 -3.235 -23.558 1.00 89.62 191 ARG A N 1
ATOM 1506 C CA . ARG A 1 191 ? 16.812 -4.682 -23.587 1.00 89.62 191 ARG A CA 1
ATOM 1507 C C . ARG A 1 191 ? 17.808 -5.383 -22.651 1.00 89.62 191 ARG A C 1
ATOM 1509 O O . ARG A 1 191 ? 18.817 -5.932 -23.107 1.00 89.62 191 ARG A O 1
ATOM 1516 N N . PRO A 1 192 ? 17.531 -5.380 -21.334 1.00 89.69 192 PRO A N 1
ATOM 1517 C CA . PRO A 1 192 ? 18.477 -5.848 -20.322 1.00 89.69 192 PRO A CA 1
ATOM 1518 C C . PRO A 1 192 ? 18.501 -7.376 -20.164 1.00 89.69 192 PRO A C 1
ATOM 1520 O O . PRO A 1 192 ? 19.326 -7.914 -19.429 1.00 89.69 192 PRO A O 1
ATOM 1523 N N . VAL A 1 193 ? 17.611 -8.094 -20.852 1.00 91.06 193 VAL A N 1
ATOM 1524 C CA . VAL A 1 193 ? 17.452 -9.550 -20.763 1.00 91.06 193 VAL A CA 1
ATOM 1525 C C . VAL A 1 193 ? 17.855 -10.205 -22.090 1.00 91.06 193 VAL A C 1
ATOM 1527 O O . VAL A 1 193 ? 17.576 -9.677 -23.170 1.00 91.06 193 VAL A O 1
ATOM 1530 N N . CYS A 1 194 ? 18.535 -11.356 -22.025 1.00 89.94 194 CYS A N 1
ATOM 1531 C CA . CYS A 1 194 ? 18.925 -12.118 -23.212 1.00 89.94 194 CYS A CA 1
ATOM 1532 C C . CYS A 1 194 ? 17.702 -12.708 -23.931 1.00 89.94 194 CYS A C 1
ATOM 1534 O O . CYS A 1 194 ? 16.604 -12.778 -23.382 1.00 89.94 194 CYS A O 1
ATOM 1536 N N . ASN A 1 195 ? 17.883 -13.143 -25.179 1.00 86.12 195 ASN A N 1
ATOM 1537 C CA . ASN A 1 195 ? 16.769 -13.643 -25.984 1.00 86.12 195 ASN A CA 1
ATOM 1538 C C . ASN A 1 195 ? 16.126 -14.909 -25.397 1.00 86.12 195 ASN A C 1
ATOM 1540 O O . ASN A 1 195 ? 14.910 -15.052 -25.468 1.00 86.12 195 ASN A O 1
ATOM 1544 N N . ASP A 1 196 ? 16.923 -15.795 -24.800 1.00 84.25 196 ASP A N 1
ATOM 1545 C CA . ASP A 1 196 ? 16.428 -17.038 -24.206 1.00 84.25 196 ASP A CA 1
ATOM 1546 C C . ASP A 1 196 ? 15.565 -16.749 -22.976 1.00 84.25 196 ASP A C 1
ATOM 1548 O O . ASP A 1 196 ? 14.412 -17.165 -22.922 1.00 84.25 196 ASP A O 1
ATOM 1552 N N . CYS A 1 197 ? 16.056 -15.922 -22.046 1.00 84.19 197 CYS A N 1
ATOM 1553 C CA . CYS A 1 197 ? 15.260 -15.477 -20.902 1.00 84.19 197 CYS A CA 1
ATOM 1554 C C . CYS A 1 197 ? 14.031 -14.661 -21.329 1.00 84.19 197 CYS A C 1
ATOM 1556 O O . CYS A 1 197 ? 12.984 -14.774 -20.705 1.00 84.19 197 CYS A O 1
ATOM 1558 N N . TYR A 1 198 ? 14.121 -13.861 -22.395 1.00 83.88 198 TYR A N 1
ATOM 1559 C CA . TYR A 1 198 ? 12.964 -13.121 -22.895 1.00 83.88 198 TYR A CA 1
ATOM 1560 C C . TYR A 1 198 ? 11.851 -14.069 -23.368 1.00 83.88 198 TYR A C 1
ATOM 1562 O O . TYR A 1 198 ? 10.697 -13.899 -22.992 1.00 83.88 198 TYR A O 1
ATOM 1570 N N . LYS A 1 199 ? 12.201 -15.115 -24.126 1.00 81.25 199 LYS A N 1
ATOM 1571 C CA . LYS A 1 199 ? 11.239 -16.112 -24.626 1.00 81.25 199 LYS A CA 1
ATOM 1572 C C . LYS A 1 199 ? 10.587 -16.945 -23.525 1.00 81.25 199 LYS A C 1
ATOM 1574 O O . LYS A 1 199 ? 9.451 -17.358 -23.705 1.00 81.25 199 LYS A O 1
ATOM 1579 N N . THR A 1 200 ? 11.305 -17.226 -22.440 1.00 73.75 200 THR A N 1
ATOM 1580 C CA . THR A 1 200 ? 10.797 -18.073 -21.350 1.00 73.75 200 THR A CA 1
ATOM 1581 C C . THR A 1 200 ? 9.827 -17.335 -20.426 1.00 73.75 200 THR A C 1
ATOM 1583 O O . THR A 1 200 ? 8.960 -17.973 -19.846 1.00 73.75 200 THR A O 1
ATOM 1586 N N . TYR A 1 201 ? 9.970 -16.014 -20.274 1.00 63.81 201 TYR A N 1
ATOM 1587 C CA . TYR A 1 201 ? 9.238 -15.247 -19.254 1.00 63.81 201 TYR A CA 1
ATOM 1588 C C . TYR A 1 201 ? 8.274 -14.190 -19.808 1.00 63.81 201 TYR A C 1
ATOM 1590 O O . TYR A 1 201 ? 7.405 -13.734 -19.073 1.00 63.81 201 TYR A O 1
ATOM 1598 N N . TYR A 1 202 ? 8.434 -13.769 -21.065 1.00 63.31 202 TYR A N 1
ATOM 1599 C CA . TYR A 1 202 ? 7.645 -12.687 -21.672 1.00 63.31 202 TYR A CA 1
ATOM 1600 C C . TYR A 1 202 ? 6.856 -13.143 -22.909 1.00 63.31 202 TYR A C 1
ATOM 1602 O O . TYR A 1 202 ? 6.496 -12.308 -23.741 1.00 63.31 202 TYR A O 1
ATOM 1610 N N . ARG A 1 203 ? 6.627 -14.452 -23.061 1.00 53.19 203 ARG A N 1
ATO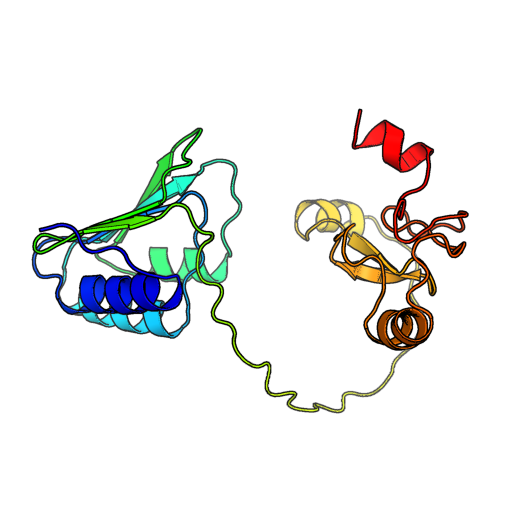M 1611 C CA . ARG A 1 203 ? 5.890 -15.049 -24.178 1.00 53.19 203 ARG A CA 1
ATOM 1612 C C . ARG A 1 203 ? 4.642 -15.771 -23.696 1.00 53.19 203 ARG A C 1
ATOM 1614 O O . ARG A 1 203 ? 4.719 -16.369 -22.604 1.00 53.19 203 ARG A O 1
#

Radius of gyration: 21.81 Å; Cα contacts (8 Å, |Δi|>4): 306; chains: 1; bounding box: 54×47×48 Å